Protein AF-A0A1X7T4M6-F1 (afdb_monomer)

Mean predicted aligned error: 14.87 Å

Organism: Amphimedon queenslandica (NCBI:txid400682)

Secondary structure (DSSP, 8-state):
----HHHHT--S-EEEEEEEETTEEEEEEE--SSS--S-EEEEEEE-TTS-EEEEEEEHHHHHHHHHHHHHHHHHHHHHHHHHHHHHHHHHHHHHHHHHHHHHHHHHHHHHHHHHHHHHHHHHHHHHHHHHHHHHHHHHHHHHHHHHHHHHHHHHHHHHHHHHHHHHHHHHHHHHHHHHHHH-

pLDDT: mean 88.72, std 9.48, range [47.34, 98.38]

Structure (mmCIF, N/CA/C/O backbone):
data_AF-A0A1X7T4M6-F1
#
_entry.id   AF-A0A1X7T4M6-F1
#
loop_
_atom_site.group_PDB
_atom_site.id
_atom_site.type_symbol
_atom_site.label_atom_id
_atom_site.label_alt_id
_atom_site.label_comp_id
_atom_site.label_asym_id
_atom_site.label_entity_id
_atom_site.label_seq_id
_atom_site.pdbx_PDB_ins_code
_atom_site.Cartn_x
_atom_site.Cartn_y
_atom_site.Cartn_z
_atom_site.occupancy
_atom_site.B_iso_or_equiv
_atom_site.auth_seq_id
_atom_site.auth_comp_id
_atom_site.auth_asym_id
_atom_site.auth_atom_id
_atom_site.pdbx_PDB_model_num
ATOM 1 N N . ILE A 1 1 ? 32.724 -12.475 -60.025 1.00 59.66 1 ILE A N 1
ATOM 2 C CA . ILE A 1 1 ? 32.619 -11.275 -59.164 1.00 59.66 1 ILE A CA 1
ATOM 3 C C . ILE A 1 1 ? 33.091 -10.091 -59.990 1.00 59.66 1 ILE A C 1
ATOM 5 O O . ILE A 1 1 ? 34.263 -10.049 -60.345 1.00 59.66 1 ILE A O 1
ATOM 9 N N . ASN A 1 2 ? 32.181 -9.187 -60.346 1.00 67.81 2 ASN A N 1
ATOM 10 C CA . ASN A 1 2 ? 32.518 -7.944 -61.035 1.00 67.81 2 ASN A CA 1
ATOM 11 C C . ASN A 1 2 ? 32.696 -6.867 -59.965 1.00 67.81 2 ASN A C 1
ATOM 13 O O . ASN A 1 2 ? 31.717 -6.300 -59.490 1.00 67.81 2 ASN A O 1
ATOM 17 N N . LEU A 1 3 ? 33.935 -6.652 -59.519 1.00 69.56 3 LEU A N 1
ATOM 18 C CA . LEU A 1 3 ? 34.227 -5.542 -58.615 1.00 69.56 3 LEU A CA 1
ATOM 19 C C . LEU A 1 3 ? 34.060 -4.221 -59.378 1.00 69.56 3 LEU A C 1
ATOM 21 O O . LEU A 1 3 ? 34.368 -4.176 -60.574 1.00 69.56 3 LEU A O 1
ATOM 25 N N . PRO A 1 4 ? 33.587 -3.147 -58.723 1.00 73.50 4 PRO A N 1
ATOM 26 C CA . PRO A 1 4 ? 33.450 -1.877 -59.407 1.00 73.50 4 PRO A CA 1
ATOM 27 C C . PRO A 1 4 ? 34.817 -1.354 -59.874 1.00 73.50 4 PRO A C 1
ATOM 29 O O . PRO A 1 4 ? 35.859 -1.629 -59.278 1.00 73.50 4 PRO A O 1
ATOM 32 N N . VAL A 1 5 ? 34.817 -0.587 -60.967 1.00 76.25 5 VAL A N 1
ATOM 33 C CA . VAL A 1 5 ? 36.046 -0.146 -61.657 1.00 76.25 5 VAL A CA 1
ATOM 34 C C . VAL A 1 5 ? 36.978 0.663 -60.746 1.00 76.25 5 VAL A C 1
ATOM 36 O O . VAL A 1 5 ? 38.194 0.638 -60.923 1.00 76.25 5 VAL A O 1
ATOM 39 N N . ASN A 1 6 ? 36.426 1.351 -59.744 1.00 70.94 6 ASN A N 1
ATOM 40 C CA . ASN A 1 6 ? 37.197 2.101 -58.751 1.00 70.94 6 ASN A CA 1
ATOM 41 C C . ASN A 1 6 ? 38.103 1.213 -57.872 1.00 70.94 6 ASN A C 1
ATOM 43 O O . ASN A 1 6 ? 39.123 1.715 -57.402 1.00 70.94 6 ASN A O 1
ATOM 47 N N . VAL A 1 7 ? 37.751 -0.069 -57.712 1.00 71.00 7 VAL A N 1
ATOM 48 C CA . VAL A 1 7 ? 38.536 -1.106 -57.028 1.00 71.00 7 VAL A CA 1
ATOM 49 C C . VAL A 1 7 ? 39.611 -1.640 -57.958 1.00 71.00 7 VAL A C 1
ATOM 51 O O . VAL A 1 7 ? 40.786 -1.701 -57.618 1.00 71.00 7 VAL A O 1
ATOM 54 N N . THR A 1 8 ? 39.213 -2.028 -59.172 1.00 77.38 8 THR A N 1
ATOM 55 C CA . THR A 1 8 ? 40.090 -2.766 -60.090 1.00 77.38 8 THR A CA 1
ATOM 56 C C . THR A 1 8 ? 41.110 -1.879 -60.796 1.00 77.38 8 THR A C 1
ATOM 58 O O . THR A 1 8 ? 42.124 -2.378 -61.271 1.00 77.38 8 THR A O 1
ATOM 61 N N . TYR A 1 9 ? 40.838 -0.576 -60.909 1.00 79.75 9 TYR A N 1
ATOM 62 C CA . TYR A 1 9 ? 41.681 0.384 -61.628 1.00 79.75 9 TYR A CA 1
ATOM 63 C C . TYR A 1 9 ? 42.540 1.251 -60.696 1.00 79.75 9 TYR A C 1
ATOM 65 O O . TYR A 1 9 ? 43.071 2.277 -61.120 1.00 79.75 9 TYR A O 1
ATOM 73 N N . ARG A 1 10 ? 42.674 0.869 -59.421 1.00 81.38 10 ARG A N 1
ATOM 74 C CA . ARG A 1 10 ? 43.466 1.580 -58.413 1.00 81.38 10 ARG A CA 1
ATOM 75 C C . ARG A 1 10 ? 44.744 0.785 -58.109 1.00 81.38 10 ARG A C 1
ATOM 77 O O . ARG A 1 10 ? 44.721 -0.434 -58.023 1.00 81.38 10 ARG A O 1
ATOM 84 N N . TYR A 1 11 ? 45.874 1.472 -57.934 1.00 81.56 11 TYR A N 1
ATOM 85 C CA . TYR A 1 11 ? 47.163 0.860 -57.565 1.00 81.56 11 TYR A CA 1
ATOM 86 C C . TYR A 1 11 ? 47.604 1.326 -56.177 1.00 81.56 11 TYR A C 1
ATOM 88 O O . TYR A 1 11 ? 47.228 2.420 -55.765 1.00 81.56 11 TYR A O 1
ATOM 96 N N . TRP A 1 12 ? 48.413 0.527 -55.473 1.00 85.06 12 TRP A N 1
ATOM 97 C CA . TRP A 1 12 ? 48.975 0.863 -54.150 1.00 85.06 12 TRP A CA 1
ATOM 98 C C . TRP A 1 12 ? 47.918 1.311 -53.123 1.00 85.06 12 TRP A C 1
ATOM 100 O O . TRP A 1 12 ? 48.082 2.328 -52.450 1.00 85.06 12 TRP A O 1
ATOM 110 N N . HIS A 1 13 ? 46.813 0.570 -53.042 1.00 85.81 13 HIS A N 1
ATOM 111 C CA . HIS A 1 13 ? 45.733 0.803 -52.086 1.00 85.81 13 HIS A CA 1
ATOM 112 C C . HIS A 1 13 ? 45.609 -0.372 -51.113 1.00 85.81 13 HIS A C 1
ATOM 114 O O . HIS A 1 13 ? 46.105 -1.469 -51.375 1.00 85.81 13 HIS A O 1
ATOM 120 N N . SER A 1 14 ? 44.927 -0.126 -49.998 1.00 86.25 14 SER A N 1
ATOM 121 C CA . SER A 1 14 ? 44.591 -1.145 -49.003 1.00 86.25 14 SER A CA 1
ATOM 122 C C . SER A 1 14 ? 43.087 -1.375 -48.979 1.00 86.25 14 SER A C 1
ATOM 124 O O . SER A 1 14 ? 42.309 -0.464 -49.267 1.00 86.25 14 SER A O 1
ATOM 126 N N . VAL A 1 15 ? 42.681 -2.588 -48.615 1.00 87.81 15 VAL A N 1
ATOM 127 C CA . VAL A 1 15 ? 41.276 -2.989 -48.557 1.00 87.81 15 VAL A CA 1
ATOM 128 C C . VAL A 1 15 ? 41.002 -3.713 -47.241 1.00 87.81 15 VAL A C 1
ATOM 130 O O . VAL A 1 15 ? 41.748 -4.617 -46.872 1.00 87.81 15 VAL A O 1
ATOM 133 N N . SER A 1 16 ? 39.921 -3.337 -46.560 1.00 87.94 16 SER A N 1
ATOM 134 C CA . SER A 1 16 ? 39.381 -4.051 -45.397 1.00 87.94 16 SER A CA 1
ATOM 135 C C . SER A 1 16 ? 37.988 -4.573 -45.712 1.00 87.94 16 SER A C 1
ATOM 137 O O . SER A 1 16 ? 37.197 -3.867 -46.329 1.00 87.94 16 SER A O 1
ATOM 139 N N . VAL A 1 17 ? 37.664 -5.785 -45.264 1.00 86.56 17 VAL A N 1
ATOM 140 C CA . VAL A 1 17 ? 36.350 -6.405 -45.489 1.00 86.56 17 VAL A CA 1
ATOM 141 C C . VAL A 1 17 ? 35.655 -6.629 -44.152 1.00 86.56 17 VAL A C 1
ATOM 143 O O . VAL A 1 17 ? 36.280 -7.100 -43.203 1.00 86.56 17 VAL A O 1
ATOM 146 N N . TRP A 1 18 ? 34.373 -6.287 -44.076 1.00 86.94 18 TRP A N 1
ATOM 147 C CA . TRP A 1 18 ? 33.518 -6.459 -42.905 1.00 86.94 18 TRP A CA 1
ATOM 148 C C . TRP A 1 18 ? 32.219 -7.160 -43.292 1.00 86.94 18 TRP A C 1
ATOM 150 O O . TRP A 1 18 ? 31.549 -6.744 -44.233 1.00 86.94 18 TRP A O 1
ATOM 160 N N . ASN A 1 19 ? 31.825 -8.182 -42.537 1.00 85.62 19 ASN A N 1
ATOM 161 C CA . ASN A 1 19 ? 30.527 -8.830 -42.714 1.00 85.62 19 ASN A CA 1
ATOM 162 C C . ASN A 1 19 ? 29.498 -8.088 -41.850 1.00 85.62 19 ASN A C 1
ATOM 164 O O . ASN A 1 19 ? 29.639 -8.044 -40.629 1.00 85.62 19 ASN A O 1
ATOM 168 N N . VAL A 1 20 ? 28.483 -7.491 -42.474 1.00 81.38 20 VAL A N 1
ATOM 169 C CA . VAL A 1 20 ? 27.433 -6.724 -41.778 1.00 81.38 20 VAL A CA 1
ATOM 170 C C . VAL A 1 20 ? 26.256 -7.629 -41.439 1.00 81.38 20 VAL A C 1
ATOM 172 O O . VAL A 1 20 ? 25.727 -7.597 -40.332 1.00 81.38 20 VAL A O 1
ATOM 175 N N . THR A 1 21 ? 25.863 -8.464 -42.395 1.00 84.12 21 THR A N 1
ATOM 176 C CA . THR A 1 21 ? 24.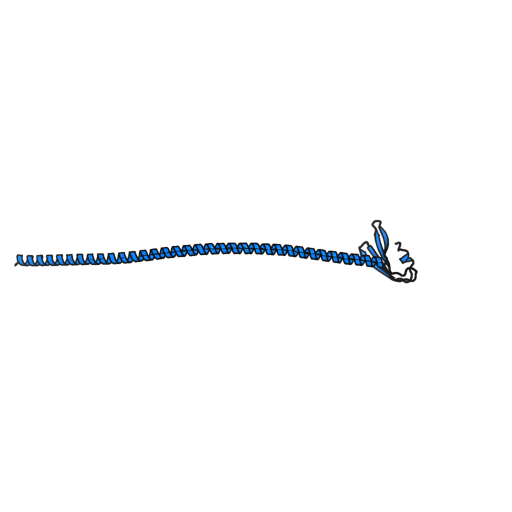871 -9.531 -42.236 1.00 84.12 21 THR A CA 1
ATOM 177 C C . THR A 1 21 ? 25.349 -10.755 -43.024 1.00 84.12 21 THR A C 1
ATOM 179 O O . THR A 1 21 ? 26.283 -10.634 -43.819 1.00 84.12 21 THR A O 1
ATOM 182 N N . PRO A 1 22 ? 24.715 -11.934 -42.883 1.00 84.88 22 PRO A N 1
ATOM 183 C CA . PRO A 1 22 ? 25.078 -13.108 -43.682 1.00 84.88 22 PRO A CA 1
ATOM 184 C C . PRO A 1 22 ? 25.035 -12.891 -45.206 1.00 84.88 22 PRO A C 1
ATOM 186 O O . PRO A 1 22 ? 25.670 -13.636 -45.945 1.00 84.88 22 PRO A O 1
ATOM 189 N N . THR A 1 23 ? 24.298 -11.883 -45.682 1.00 84.56 23 THR A N 1
ATOM 190 C CA . THR A 1 23 ? 24.118 -11.580 -47.110 1.00 84.56 23 THR A CA 1
ATOM 191 C C . THR A 1 23 ? 24.684 -10.220 -47.520 1.00 84.56 23 THR A C 1
ATOM 193 O O . THR A 1 23 ? 24.594 -9.870 -48.695 1.00 84.56 23 THR A O 1
ATOM 196 N N . THR A 1 24 ? 25.252 -9.444 -46.592 1.00 86.06 24 THR A N 1
ATOM 197 C CA . THR A 1 24 ? 25.767 -8.094 -46.858 1.00 86.06 24 THR A CA 1
ATOM 198 C C . THR A 1 24 ? 27.161 -7.930 -46.270 1.00 86.06 24 THR A C 1
ATOM 200 O O . THR A 1 24 ? 27.349 -8.023 -45.057 1.00 86.06 24 THR A O 1
ATOM 203 N N . ASN A 1 25 ? 28.125 -7.614 -47.130 1.00 86.62 25 ASN A N 1
ATOM 204 C CA . ASN A 1 25 ? 29.513 -7.359 -46.767 1.00 86.62 25 ASN A CA 1
ATOM 205 C C . ASN A 1 25 ? 29.906 -5.952 -47.205 1.00 86.62 25 ASN A C 1
ATOM 207 O O . ASN A 1 25 ? 29.498 -5.489 -48.266 1.00 86.62 25 ASN A O 1
ATOM 211 N N . TRP A 1 26 ? 30.723 -5.275 -46.415 1.00 87.25 26 TRP A N 1
ATOM 212 C CA . TRP A 1 26 ? 31.308 -3.992 -46.765 1.00 87.25 26 TRP A CA 1
ATOM 213 C C . TRP A 1 26 ? 32.787 -4.154 -47.054 1.00 87.25 26 TRP A C 1
ATOM 215 O O . TRP A 1 26 ? 33.514 -4.825 -46.325 1.00 87.25 26 TRP A O 1
ATOM 225 N N . ILE A 1 27 ? 33.231 -3.499 -48.113 1.00 87.06 27 ILE A N 1
ATOM 226 C CA . ILE A 1 27 ? 34.631 -3.351 -48.467 1.00 87.06 27 ILE A CA 1
ATOM 227 C C . ILE A 1 27 ? 34.999 -1.888 -48.266 1.00 87.06 27 ILE A C 1
ATOM 229 O O . ILE A 1 27 ? 34.392 -1.010 -48.864 1.00 87.06 27 ILE A O 1
ATOM 233 N N . ILE A 1 28 ? 35.986 -1.612 -47.426 1.00 86.81 28 ILE A N 1
ATOM 234 C CA . ILE A 1 28 ? 36.497 -0.263 -47.199 1.00 86.81 28 ILE A CA 1
ATOM 235 C C . ILE A 1 28 ? 37.832 -0.143 -47.919 1.00 86.81 28 ILE A C 1
ATOM 237 O O . ILE A 1 28 ? 38.766 -0.894 -47.629 1.00 86.81 28 ILE A O 1
ATOM 241 N N . GLU A 1 29 ? 37.918 0.798 -48.851 1.00 86.62 29 GLU A N 1
ATOM 242 C CA . GLU A 1 29 ? 39.116 1.038 -49.651 1.00 86.62 29 GLU A CA 1
ATOM 243 C C . GLU A 1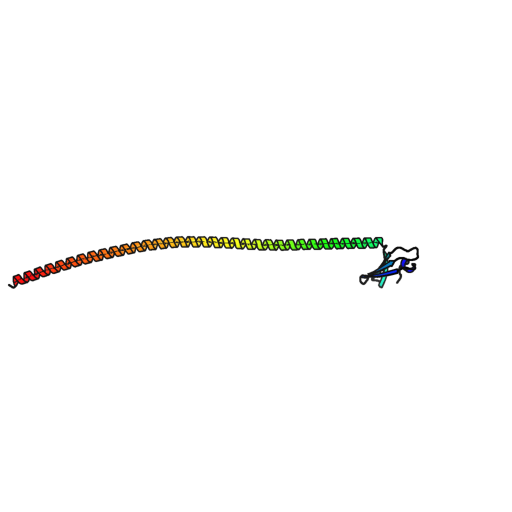 29 ? 39.861 2.282 -49.183 1.00 86.62 29 GLU A C 1
ATOM 245 O O . GLU A 1 29 ? 39.268 3.353 -49.066 1.00 86.62 29 GLU A O 1
ATOM 250 N N . PHE A 1 30 ? 41.172 2.158 -48.972 1.00 84.12 30 PHE A N 1
ATOM 251 C CA . PHE A 1 30 ? 42.022 3.223 -48.443 1.00 84.12 30 PHE A CA 1
ATOM 252 C C . PHE A 1 30 ? 43.164 3.579 -49.398 1.00 84.12 30 PHE A C 1
ATOM 254 O O . PHE A 1 30 ? 43.913 2.703 -49.839 1.00 84.12 30 PHE A O 1
ATOM 261 N N . GLY A 1 31 ? 43.363 4.883 -49.624 1.00 80.69 31 GLY A N 1
ATOM 262 C CA . GLY A 1 31 ? 44.514 5.423 -50.358 1.00 80.69 31 GLY A CA 1
ATOM 263 C C . GLY A 1 31 ? 44.574 4.979 -51.823 1.00 80.69 31 GLY A C 1
ATOM 264 O O . GLY A 1 31 ? 43.590 4.487 -52.358 1.00 80.69 31 GLY A O 1
ATOM 265 N N . GLY A 1 32 ? 45.714 5.167 -52.492 1.00 79.06 32 GLY A N 1
ATOM 266 C CA . GLY A 1 32 ? 45.933 4.709 -53.870 1.00 79.06 32 GLY A CA 1
ATOM 267 C C . GLY A 1 32 ? 46.669 5.706 -54.771 1.00 79.06 32 GLY A C 1
ATOM 268 O O . GLY A 1 32 ? 46.664 6.915 -54.547 1.00 79.06 32 GLY A O 1
ATOM 269 N N . GLY A 1 33 ? 47.301 5.185 -55.823 1.00 72.88 33 GLY A N 1
ATOM 270 C CA . GLY A 1 33 ? 48.134 5.902 -56.791 1.00 72.88 33 GLY A CA 1
ATOM 271 C C . GLY A 1 33 ? 47.438 6.253 -58.107 1.00 72.88 33 GLY A C 1
ATOM 272 O O . GLY A 1 33 ? 48.065 6.169 -59.157 1.00 72.88 33 GLY A O 1
ATOM 273 N N . THR A 1 34 ? 46.148 6.602 -58.084 1.00 74.62 34 THR A N 1
ATOM 274 C CA . THR A 1 34 ? 45.383 6.983 -59.295 1.00 74.62 34 THR A CA 1
ATOM 275 C C . THR A 1 34 ? 44.546 8.245 -59.056 1.00 74.62 34 THR A C 1
ATOM 277 O O . THR A 1 34 ? 44.766 8.939 -58.062 1.00 74.62 34 THR A O 1
ATOM 280 N N . SER A 1 35 ? 43.624 8.586 -59.968 1.00 70.06 35 SER A N 1
ATOM 281 C CA . SER A 1 35 ? 42.630 9.654 -59.769 1.00 70.06 35 SER A CA 1
ATOM 282 C C . SER A 1 35 ? 41.604 9.314 -58.683 1.00 70.06 35 SER A C 1
ATOM 284 O O . SER A 1 35 ? 41.002 10.216 -58.112 1.00 70.06 35 SER A O 1
ATOM 286 N N . TYR A 1 36 ? 41.437 8.030 -58.357 1.00 65.38 36 TYR A N 1
ATOM 287 C CA . TYR A 1 36 ? 40.617 7.567 -57.246 1.00 65.38 36 TYR A CA 1
ATOM 288 C C . TYR A 1 36 ? 41.509 7.460 -56.003 1.00 65.38 36 TYR A C 1
ATOM 290 O O . TYR A 1 36 ? 42.238 6.481 -55.842 1.00 65.38 36 TYR A O 1
ATOM 298 N N . ARG A 1 37 ? 41.523 8.504 -55.166 1.00 70.00 37 ARG A N 1
ATOM 299 C CA . ARG A 1 37 ? 42.328 8.553 -53.924 1.00 70.00 37 ARG A CA 1
ATOM 300 C C . ARG A 1 37 ? 41.484 8.544 -52.663 1.00 70.00 37 ARG A C 1
ATOM 302 O O . ARG A 1 37 ? 41.959 8.104 -51.618 1.00 70.00 37 ARG A O 1
ATOM 309 N N . ASP A 1 38 ? 40.242 8.997 -52.778 1.00 80.19 38 ASP A N 1
ATOM 310 C CA . ASP A 1 38 ? 39.342 9.089 -51.643 1.00 80.19 38 ASP A CA 1
ATOM 311 C C . ASP A 1 38 ? 39.001 7.701 -51.113 1.00 80.19 38 ASP A C 1
ATOM 313 O O . ASP A 1 38 ? 38.961 6.706 -51.855 1.00 80.19 38 ASP A O 1
ATOM 317 N N . THR A 1 39 ? 38.800 7.660 -49.799 1.00 83.12 39 THR A N 1
ATOM 318 C CA . THR A 1 39 ? 38.304 6.474 -49.110 1.00 83.12 39 THR A CA 1
ATOM 319 C C . THR A 1 39 ? 36.849 6.270 -49.502 1.00 83.12 39 THR A C 1
ATOM 321 O O . THR A 1 39 ? 36.062 7.216 -49.483 1.00 83.12 39 THR A O 1
ATOM 324 N N . ALA A 1 40 ? 36.491 5.041 -49.852 1.00 82.62 40 ALA A N 1
ATOM 325 C CA . ALA A 1 40 ? 35.128 4.678 -50.209 1.00 82.62 40 ALA A CA 1
ATOM 326 C C . ALA A 1 40 ? 34.731 3.388 -49.496 1.00 82.62 40 ALA A C 1
ATOM 328 O O . ALA A 1 40 ? 35.572 2.526 -49.232 1.00 82.62 40 ALA A O 1
ATOM 329 N N . VAL A 1 41 ? 33.443 3.266 -49.193 1.00 86.94 41 VAL A N 1
ATOM 330 C CA . VAL A 1 41 ? 32.844 2.031 -48.694 1.00 86.94 41 VAL A CA 1
ATOM 331 C C . VAL A 1 41 ? 32.067 1.410 -49.843 1.00 86.94 41 VAL A C 1
ATOM 333 O O . VAL A 1 41 ? 31.300 2.083 -50.514 1.00 86.94 41 VAL A O 1
ATOM 336 N N . ILE A 1 42 ? 32.265 0.131 -50.109 1.00 86.12 42 ILE A N 1
ATOM 337 C CA . ILE A 1 42 ? 31.579 -0.604 -51.163 1.00 86.12 42 ILE A CA 1
ATOM 338 C C . ILE A 1 42 ? 30.722 -1.652 -50.485 1.00 86.12 42 ILE A C 1
ATOM 340 O O . ILE A 1 42 ? 31.230 -2.559 -49.830 1.00 86.12 42 ILE A O 1
ATOM 344 N N . GLU A 1 43 ? 29.413 -1.526 -50.637 1.00 87.69 43 GLU A N 1
ATOM 345 C CA . GLU A 1 43 ? 28.478 -2.536 -50.180 1.00 87.69 43 GLU A CA 1
ATOM 346 C C . GLU A 1 43 ? 28.362 -3.640 -51.230 1.00 87.69 43 GLU A C 1
ATOM 348 O O . GLU A 1 43 ? 28.001 -3.383 -52.377 1.00 87.69 43 GLU A O 1
ATOM 353 N N . LEU A 1 44 ? 28.647 -4.872 -50.820 1.00 86.88 44 LEU A N 1
ATOM 354 C CA . LEU A 1 44 ? 28.330 -6.087 -51.552 1.00 86.88 44 LEU A CA 1
ATOM 355 C C . LEU A 1 44 ? 27.128 -6.757 -50.916 1.00 86.88 44 LEU A C 1
ATOM 357 O O . LEU A 1 44 ? 27.170 -7.154 -49.752 1.00 86.88 44 LEU A O 1
ATOM 361 N N . ARG A 1 45 ? 26.077 -6.938 -51.705 1.00 87.25 45 ARG A N 1
ATOM 362 C CA . ARG A 1 45 ? 24.870 -7.641 -51.294 1.00 87.25 45 ARG A CA 1
ATOM 363 C C . ARG A 1 45 ? 24.683 -8.871 -52.162 1.00 87.25 45 ARG A C 1
ATOM 365 O O . ARG A 1 45 ? 24.616 -8.758 -53.383 1.00 87.25 45 ARG A O 1
ATOM 372 N N . TYR A 1 46 ? 24.584 -10.027 -51.525 1.00 85.00 46 TYR A N 1
ATOM 373 C CA . TYR A 1 46 ? 24.176 -11.251 -52.192 1.00 85.00 46 TYR A CA 1
ATOM 374 C C . TYR A 1 46 ? 22.676 -11.165 -52.492 1.00 85.00 46 TYR A C 1
ATOM 376 O O . TYR A 1 46 ? 21.871 -10.950 -51.581 1.00 85.00 46 TYR A O 1
ATOM 384 N N . THR A 1 47 ? 22.308 -11.247 -53.766 1.00 80.69 47 THR A N 1
ATOM 385 C CA . THR A 1 47 ? 20.922 -11.124 -54.225 1.00 80.69 47 THR A CA 1
ATOM 386 C C . THR A 1 47 ? 20.256 -12.497 -54.314 1.00 80.69 47 THR A C 1
ATOM 388 O O . THR A 1 47 ? 20.916 -13.535 -54.362 1.00 80.69 47 THR A O 1
ATOM 391 N N . SER A 1 48 ? 18.920 -12.514 -54.334 1.00 80.88 48 SER A N 1
ATOM 392 C CA . SER A 1 48 ? 18.120 -13.740 -54.481 1.00 80.88 48 SER A CA 1
ATOM 393 C C . SER A 1 48 ? 18.338 -14.464 -55.811 1.00 80.88 48 SER A C 1
ATOM 395 O O . SER A 1 48 ? 18.010 -15.641 -55.917 1.00 80.88 48 SER A O 1
ATOM 397 N N . ASP A 1 49 ? 18.914 -13.780 -56.799 1.00 83.19 49 ASP A N 1
ATOM 398 C CA . ASP A 1 49 ? 19.188 -14.310 -58.137 1.00 83.19 49 ASP A CA 1
ATOM 399 C C . ASP A 1 49 ? 20.554 -15.022 -58.212 1.00 83.19 49 ASP A C 1
ATOM 401 O O . ASP A 1 49 ? 21.097 -15.234 -59.294 1.00 83.19 49 ASP A O 1
ATOM 405 N N . ASN A 1 50 ? 21.121 -15.389 -57.054 1.00 81.12 50 ASN A N 1
ATOM 406 C CA . ASN A 1 50 ? 22.458 -15.966 -56.895 1.00 81.12 50 ASN A CA 1
ATOM 407 C C . ASN A 1 50 ? 23.595 -15.088 -57.455 1.00 81.12 50 ASN A C 1
ATOM 409 O O . ASN A 1 50 ? 24.639 -15.603 -57.864 1.00 81.12 50 ASN A O 1
ATOM 413 N N . ASP A 1 51 ? 23.414 -13.767 -57.445 1.00 82.25 51 ASP A N 1
ATOM 414 C CA . ASP A 1 51 ? 24.401 -12.805 -57.938 1.00 82.25 51 ASP A CA 1
ATOM 415 C C . ASP A 1 51 ? 24.826 -11.808 -56.847 1.00 82.25 51 ASP A C 1
ATOM 417 O O . ASP A 1 51 ? 24.265 -11.749 -55.751 1.00 82.25 51 ASP A O 1
ATOM 421 N N . TRP A 1 52 ? 25.866 -11.029 -57.129 1.00 80.88 52 TRP A N 1
ATOM 422 C CA . TRP A 1 52 ? 26.391 -10.006 -56.234 1.00 80.88 52 TRP A CA 1
ATOM 423 C C . TRP A 1 52 ? 26.056 -8.616 -56.764 1.00 80.88 52 TRP A C 1
ATOM 425 O O . TRP A 1 52 ? 26.529 -8.211 -57.823 1.00 80.88 52 TRP A O 1
ATOM 435 N N . SER A 1 53 ? 25.306 -7.844 -55.982 1.00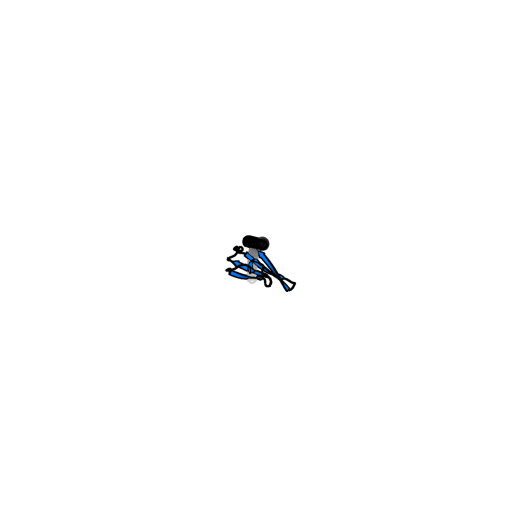 83.06 53 SER A N 1
ATOM 436 C CA . SER A 1 53 ? 25.119 -6.415 -56.218 1.00 83.06 53 SER A CA 1
ATOM 437 C C . SER A 1 53 ? 26.213 -5.629 -55.507 1.00 83.06 53 SER A C 1
ATOM 439 O O . SER A 1 53 ? 26.429 -5.817 -54.310 1.00 83.06 53 SER A O 1
ATOM 441 N N . THR A 1 54 ? 26.867 -4.714 -56.220 1.00 84.25 54 THR A N 1
ATOM 442 C CA . THR A 1 54 ? 27.883 -3.815 -55.659 1.00 84.25 54 THR A CA 1
ATOM 443 C C . THR A 1 54 ? 27.402 -2.370 -55.703 1.00 84.25 54 THR A C 1
ATOM 445 O O . THR A 1 54 ? 27.034 -1.885 -56.772 1.00 84.25 54 THR A O 1
ATOM 448 N N . SER A 1 55 ? 27.459 -1.663 -54.578 1.00 84.50 55 SER A N 1
ATOM 449 C CA . SER A 1 55 ? 27.152 -0.233 -54.494 1.00 84.50 55 SER A CA 1
ATOM 450 C C . SER A 1 55 ? 28.320 0.519 -53.873 1.00 84.50 55 SER A C 1
ATOM 452 O O . SER A 1 55 ? 28.781 0.156 -52.795 1.00 84.50 55 SER A O 1
ATOM 454 N N . VAL A 1 56 ? 28.794 1.576 -54.533 1.00 83.62 56 VAL A N 1
ATOM 455 C CA . VAL A 1 56 ? 29.850 2.443 -53.996 1.00 83.62 56 VAL A CA 1
ATOM 456 C C . VAL A 1 56 ? 29.199 3.550 -53.173 1.00 83.62 56 VAL A C 1
ATOM 458 O O . VAL A 1 56 ? 28.410 4.333 -53.692 1.00 83.62 56 VAL A O 1
ATOM 461 N N . ILE A 1 57 ? 29.547 3.609 -51.894 1.00 83.00 57 ILE A N 1
ATOM 462 C CA . ILE A 1 57 ? 29.090 4.583 -50.910 1.00 83.00 57 ILE A CA 1
ATOM 463 C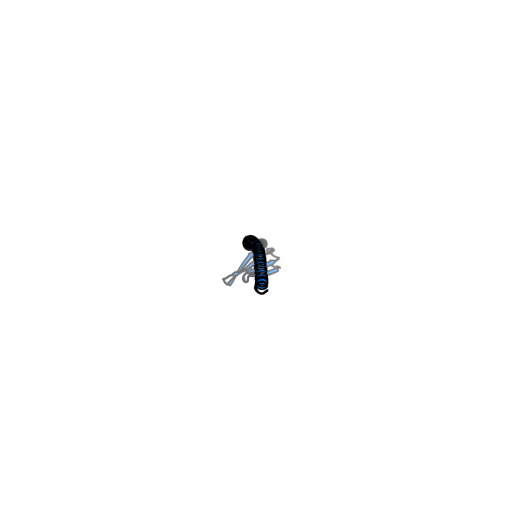 C . ILE A 1 57 ? 30.279 5.500 -50.577 1.00 83.00 57 ILE A C 1
ATOM 465 O O . ILE A 1 57 ? 31.252 5.066 -49.947 1.00 83.00 57 ILE A O 1
ATOM 469 N N . PRO A 1 58 ? 30.237 6.770 -51.006 1.00 81.75 58 PRO A N 1
ATOM 470 C CA . PRO A 1 58 ? 31.189 7.784 -50.572 1.00 81.75 58 PRO A CA 1
ATOM 471 C C . PRO A 1 58 ? 31.271 7.885 -49.041 1.00 81.75 58 PRO A C 1
ATOM 473 O O . PRO A 1 58 ? 30.288 7.662 -48.329 1.00 81.75 58 PRO A O 1
ATOM 476 N N . LEU A 1 59 ? 32.458 8.204 -48.518 1.00 81.62 59 LEU A N 1
ATOM 477 C CA . LEU A 1 59 ? 32.711 8.196 -47.074 1.00 81.62 59 LEU A CA 1
ATOM 478 C C . LEU A 1 59 ? 31.801 9.162 -46.295 1.00 81.62 59 LEU A C 1
ATOM 480 O O . LEU A 1 59 ? 31.374 8.838 -45.190 1.00 81.62 59 LEU A O 1
ATOM 484 N N . ASP A 1 60 ? 31.497 10.327 -46.859 1.00 81.81 60 ASP A N 1
ATOM 485 C CA . ASP A 1 60 ? 30.588 11.325 -46.286 1.00 81.81 60 ASP A CA 1
ATOM 486 C C . ASP A 1 60 ? 29.159 10.777 -46.140 1.00 81.81 60 ASP A C 1
ATOM 488 O O . ASP A 1 60 ? 28.571 10.849 -45.060 1.00 81.81 60 ASP A O 1
ATOM 492 N N . GLN A 1 61 ? 28.640 10.124 -47.180 1.00 82.69 61 GLN A N 1
ATOM 493 C CA . GLN A 1 61 ? 27.321 9.489 -47.149 1.00 82.69 61 GLN A CA 1
ATOM 494 C C . GLN A 1 61 ? 27.260 8.343 -46.137 1.00 82.69 61 GLN A C 1
ATOM 496 O O . GLN A 1 61 ? 26.269 8.190 -45.420 1.00 82.69 61 GLN A O 1
ATOM 501 N N . TYR A 1 62 ? 28.326 7.549 -46.046 1.00 82.25 62 TYR A N 1
ATOM 502 C CA . TYR A 1 62 ? 28.434 6.483 -45.056 1.00 82.25 62 TYR A CA 1
ATOM 503 C C . TYR A 1 62 ? 28.418 7.030 -43.621 1.00 82.25 62 TYR A C 1
ATOM 505 O O . TYR A 1 62 ? 27.681 6.532 -42.764 1.00 82.25 62 TYR A O 1
ATOM 513 N N . GLN A 1 63 ? 29.191 8.087 -43.358 1.00 84.25 63 GLN A N 1
ATOM 514 C CA . GLN A 1 63 ? 29.201 8.754 -42.057 1.00 84.25 63 GLN A CA 1
ATOM 515 C C . GLN A 1 63 ? 27.815 9.289 -41.686 1.00 84.25 63 GLN A C 1
ATOM 517 O O . GLN A 1 63 ? 27.391 9.137 -40.540 1.00 84.25 63 GLN A O 1
ATOM 522 N N . ASP A 1 64 ? 27.085 9.861 -42.641 1.00 89.25 64 ASP A N 1
ATOM 523 C CA . ASP A 1 64 ? 25.727 10.348 -42.405 1.00 89.25 64 ASP A CA 1
ATOM 524 C C . ASP A 1 64 ? 24.735 9.221 -42.094 1.00 89.25 64 ASP A C 1
ATOM 526 O O . ASP A 1 64 ? 23.907 9.365 -41.190 1.00 89.25 64 ASP A O 1
ATOM 530 N N . GLN A 1 65 ? 24.830 8.078 -42.779 1.00 84.88 65 GLN A N 1
ATOM 531 C CA . GLN A 1 65 ? 23.994 6.910 -42.480 1.00 84.88 65 GLN A CA 1
ATOM 532 C C . GLN A 1 65 ? 24.267 6.351 -41.079 1.00 84.88 65 GLN A C 1
ATOM 534 O O . GLN A 1 65 ? 23.323 6.066 -40.338 1.00 84.88 65 GLN A O 1
ATOM 539 N N . LEU A 1 66 ? 25.539 6.255 -40.678 1.00 85.31 66 LEU A N 1
ATOM 540 C CA . LEU A 1 66 ? 25.904 5.835 -39.324 1.00 85.31 66 LEU A CA 1
ATOM 541 C C . LEU A 1 66 ? 25.366 6.794 -38.260 1.00 85.31 66 LEU A C 1
ATOM 543 O O . LEU A 1 66 ? 24.790 6.340 -37.273 1.00 85.31 66 LEU A O 1
ATOM 547 N N . ARG A 1 67 ? 25.510 8.112 -38.461 1.00 89.31 67 ARG A N 1
ATOM 548 C CA . ARG A 1 67 ? 24.983 9.116 -37.520 1.00 89.31 67 ARG A CA 1
ATOM 549 C C . ARG A 1 67 ? 23.472 8.987 -37.358 1.00 89.31 67 ARG A C 1
ATOM 551 O O . ARG A 1 67 ? 22.992 8.997 -36.230 1.00 89.31 67 ARG A O 1
ATOM 558 N N . ARG A 1 68 ? 22.731 8.823 -38.460 1.00 89.75 68 ARG A N 1
ATOM 559 C CA . ARG A 1 68 ? 21.270 8.632 -38.425 1.00 89.75 68 ARG A CA 1
ATOM 560 C C . ARG A 1 68 ? 20.877 7.377 -37.655 1.00 89.75 68 ARG A C 1
ATOM 562 O O . ARG A 1 68 ? 19.955 7.434 -36.851 1.00 89.75 68 ARG A O 1
ATOM 569 N N . ARG A 1 69 ? 21.587 6.267 -37.870 1.00 87.75 69 ARG A N 1
ATOM 570 C CA . AR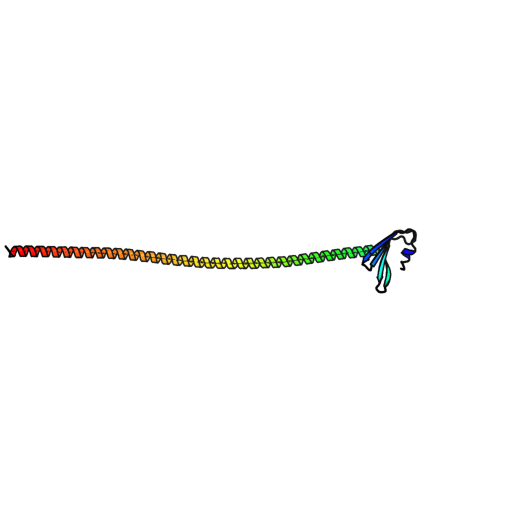G A 1 69 ? 21.329 5.015 -37.153 1.00 87.75 69 ARG A CA 1
ATOM 571 C C . ARG A 1 69 ? 21.590 5.155 -35.658 1.00 87.75 69 ARG A C 1
ATOM 573 O O . ARG A 1 69 ? 20.727 4.803 -34.870 1.00 87.75 69 ARG A O 1
ATOM 580 N N . ILE A 1 70 ? 22.734 5.729 -35.281 1.00 88.75 70 ILE A N 1
ATOM 581 C CA . ILE A 1 70 ? 23.062 5.981 -33.874 1.00 88.75 70 ILE A CA 1
ATOM 582 C C . ILE A 1 70 ? 21.970 6.848 -33.237 1.00 88.75 70 ILE A C 1
ATOM 584 O O . ILE A 1 70 ? 21.429 6.466 -32.209 1.00 88.75 70 ILE A O 1
ATOM 588 N N . LEU A 1 71 ? 21.595 7.973 -33.853 1.00 90.69 71 LEU A N 1
ATOM 589 C CA . LEU A 1 71 ? 20.539 8.841 -33.317 1.00 90.69 71 LEU A CA 1
ATOM 590 C C . LEU A 1 71 ? 19.205 8.098 -33.150 1.00 90.69 71 LEU A C 1
ATOM 592 O O . LEU A 1 71 ? 18.597 8.188 -32.089 1.00 90.69 71 LEU A O 1
ATOM 596 N N . SER A 1 72 ? 18.801 7.308 -34.147 1.00 89.94 72 SER A N 1
ATOM 597 C CA . SER A 1 72 ? 17.573 6.508 -34.089 1.00 89.94 72 SER A CA 1
ATOM 598 C C . SER A 1 72 ? 17.600 5.457 -32.974 1.00 89.94 72 SER A C 1
ATOM 600 O O . SER A 1 72 ? 16.606 5.290 -32.271 1.00 89.94 72 SER A O 1
ATOM 602 N N . ASP A 1 73 ? 18.717 4.749 -32.795 1.00 88.38 73 ASP A N 1
ATOM 603 C CA . ASP A 1 73 ? 18.862 3.732 -31.746 1.00 88.38 73 ASP A CA 1
ATOM 604 C C . ASP A 1 73 ? 18.807 4.384 -30.351 1.00 88.38 73 ASP A C 1
ATOM 606 O O . ASP A 1 73 ? 18.171 3.860 -29.435 1.00 88.38 73 ASP A O 1
ATOM 610 N N . TRP A 1 74 ? 19.413 5.567 -30.199 1.00 86.19 74 TRP A N 1
ATOM 611 C CA . TRP A 1 74 ? 19.354 6.355 -28.965 1.00 86.19 74 TRP A CA 1
ATOM 612 C C . TRP A 1 74 ? 17.940 6.869 -28.654 1.00 86.19 74 TRP A C 1
ATOM 614 O O . TRP A 1 74 ? 17.503 6.784 -27.505 1.00 86.19 74 TRP A O 1
ATOM 624 N N . GLU A 1 75 ? 17.208 7.369 -29.651 1.00 90.00 75 GLU A N 1
ATOM 625 C CA . GLU A 1 75 ? 15.807 7.794 -29.499 1.00 90.00 75 GLU A CA 1
ATOM 626 C C . GLU A 1 75 ? 14.889 6.617 -29.138 1.00 90.00 75 GLU A C 1
ATOM 628 O O . GLU A 1 75 ? 14.042 6.735 -28.246 1.00 90.00 75 GLU A O 1
ATOM 633 N N . SER A 1 76 ? 15.094 5.458 -29.770 1.00 91.50 76 SER A N 1
ATOM 634 C CA . SER A 1 76 ? 14.357 4.230 -29.461 1.00 91.50 76 SER A CA 1
ATOM 635 C C . SER A 1 76 ? 14.606 3.772 -28.024 1.00 91.50 76 SER A C 1
ATOM 637 O O . SER A 1 76 ? 13.654 3.533 -27.283 1.00 91.50 76 SER A O 1
ATOM 639 N N . LEU A 1 77 ? 15.872 3.705 -27.599 1.00 89.19 77 LEU A N 1
ATOM 640 C CA . LEU A 1 77 ? 16.236 3.298 -26.240 1.00 89.19 77 LEU A CA 1
ATOM 641 C C . LEU A 1 77 ? 15.682 4.273 -25.189 1.00 89.19 77 LEU A C 1
ATOM 643 O O . LEU A 1 77 ? 15.217 3.860 -24.126 1.00 89.19 77 LEU A O 1
ATOM 647 N N . GLY A 1 78 ? 15.707 5.575 -25.490 1.00 87.88 78 GLY A N 1
ATOM 648 C CA . GLY A 1 78 ? 15.106 6.602 -24.643 1.00 87.88 78 GLY A CA 1
ATOM 649 C C . GLY A 1 78 ? 13.597 6.407 -24.483 1.00 87.88 78 GLY A C 1
ATOM 650 O O . GLY A 1 78 ? 13.085 6.487 -23.366 1.00 87.88 78 GLY A O 1
ATOM 651 N N . THR A 1 79 ? 12.904 6.093 -25.577 1.00 88.94 79 THR A N 1
ATOM 652 C CA . THR A 1 79 ? 11.453 5.855 -25.594 1.00 88.94 79 THR A CA 1
ATOM 653 C C . THR A 1 79 ? 11.083 4.590 -24.821 1.00 88.94 79 THR A C 1
ATOM 655 O O . THR A 1 79 ? 10.176 4.617 -23.992 1.00 88.94 79 THR A O 1
ATOM 658 N N . GLU A 1 80 ? 11.815 3.495 -25.024 1.00 91.44 80 GLU A N 1
ATOM 659 C CA . GLU A 1 80 ? 11.599 2.232 -24.312 1.00 91.44 80 GLU A CA 1
ATOM 660 C C . GLU A 1 80 ? 11.792 2.397 -22.800 1.00 91.44 80 GLU A C 1
ATOM 662 O O . GLU A 1 80 ? 10.946 1.985 -22.005 1.00 91.44 80 GLU A O 1
ATOM 667 N N . LYS A 1 81 ? 12.852 3.103 -22.388 1.00 92.25 81 LYS A N 1
ATOM 668 C CA . LYS A 1 81 ? 13.093 3.394 -20.972 1.00 92.25 81 LYS A CA 1
ATOM 669 C C . LYS A 1 81 ? 11.989 4.260 -20.362 1.00 92.25 81 LYS A C 1
ATOM 671 O O . LYS A 1 81 ? 11.602 4.030 -19.218 1.00 92.25 81 LYS A O 1
ATOM 676 N N . GLN A 1 82 ? 11.473 5.244 -21.100 1.00 91.31 82 GLN A N 1
ATOM 677 C CA . GLN A 1 82 ? 10.340 6.054 -20.641 1.00 91.31 82 GLN A CA 1
ATOM 678 C C . GLN A 1 82 ? 9.067 5.217 -20.482 1.00 91.31 82 GLN A C 1
ATOM 680 O O . GLN A 1 82 ? 8.380 5.355 -19.472 1.00 91.31 82 GLN A O 1
ATOM 685 N N . LEU A 1 83 ? 8.774 4.322 -21.430 1.00 94.00 83 LEU A N 1
ATOM 686 C CA . LEU A 1 83 ? 7.629 3.414 -21.340 1.00 94.00 83 LEU A CA 1
ATOM 687 C C . LEU A 1 83 ? 7.727 2.498 -20.118 1.00 94.00 83 LEU A C 1
ATOM 689 O O . LEU A 1 83 ? 6.735 2.346 -19.406 1.00 94.00 83 LEU A O 1
ATOM 693 N N . GLN A 1 84 ? 8.913 1.952 -19.834 1.00 95.44 84 GLN A N 1
ATOM 694 C CA . GLN A 1 84 ? 9.130 1.124 -18.646 1.00 95.44 84 GLN A CA 1
ATOM 695 C C . GLN A 1 84 ? 8.858 1.906 -17.355 1.00 95.44 84 GLN A C 1
ATOM 697 O O . GLN A 1 84 ? 8.111 1.440 -16.503 1.00 95.44 84 GLN A O 1
ATOM 702 N N . ILE A 1 85 ? 9.383 3.132 -17.239 1.00 95.94 85 ILE A N 1
ATOM 703 C CA . ILE A 1 85 ? 9.150 3.991 -16.065 1.00 95.94 85 ILE A CA 1
ATOM 704 C C . ILE A 1 85 ? 7.653 4.250 -15.856 1.00 95.94 85 ILE A C 1
ATOM 706 O O . ILE A 1 85 ? 7.169 4.209 -14.726 1.00 95.94 85 ILE A O 1
ATOM 710 N N . VAL A 1 86 ? 6.908 4.512 -16.933 1.00 95.62 86 VAL A N 1
ATOM 711 C CA . VAL A 1 86 ? 5.457 4.742 -16.857 1.00 95.62 86 VAL A CA 1
ATOM 712 C C . VAL A 1 86 ? 4.721 3.481 -16.401 1.00 95.62 86 VAL A C 1
ATOM 714 O O . VAL A 1 86 ? 3.807 3.571 -15.581 1.00 95.62 86 VAL A O 1
ATOM 717 N N . GLN A 1 87 ? 5.117 2.306 -16.895 1.00 96.19 87 GLN A N 1
ATOM 718 C CA . GLN A 1 87 ? 4.531 1.033 -16.472 1.00 96.19 87 GLN A CA 1
ATOM 719 C C . GLN A 1 87 ? 4.805 0.740 -14.994 1.00 96.19 87 GLN A C 1
ATOM 721 O O . GLN A 1 87 ? 3.868 0.411 -14.264 1.00 96.19 87 GLN A O 1
ATOM 726 N N . ASP A 1 88 ? 6.047 0.928 -14.547 1.00 96.62 88 ASP A N 1
ATOM 727 C CA . ASP A 1 88 ? 6.449 0.732 -13.153 1.00 96.62 88 ASP A CA 1
ATOM 728 C C . ASP A 1 88 ? 5.679 1.683 -12.228 1.00 96.62 88 ASP A C 1
ATOM 730 O O . ASP A 1 88 ? 5.156 1.272 -11.192 1.00 96.62 88 ASP A O 1
ATOM 734 N N . HIS A 1 89 ? 5.533 2.952 -12.627 1.00 96.50 89 HIS A N 1
ATOM 735 C CA . HIS A 1 89 ? 4.766 3.933 -11.864 1.00 96.50 89 HIS A CA 1
ATOM 736 C C . HIS A 1 89 ? 3.290 3.538 -11.733 1.00 96.50 89 HIS A C 1
ATOM 738 O O . HIS A 1 89 ? 2.734 3.590 -10.639 1.00 96.50 89 HIS A O 1
ATOM 744 N N . LEU A 1 90 ? 2.666 3.076 -12.821 1.00 97.25 90 LEU A N 1
ATOM 745 C CA . LEU A 1 90 ? 1.275 2.618 -12.804 1.00 97.25 90 LEU A CA 1
ATOM 746 C C . LEU A 1 90 ? 1.085 1.355 -11.947 1.00 97.25 90 LEU A C 1
ATOM 748 O O . LEU A 1 90 ? 0.022 1.145 -11.360 1.00 97.25 90 LEU A O 1
ATOM 752 N N . GLN A 1 91 ? 2.085 0.476 -11.894 1.00 96.88 91 GLN A N 1
ATOM 753 C CA . GLN A 1 91 ? 2.053 -0.689 -11.015 1.00 96.88 91 GLN A CA 1
ATOM 754 C C . GLN A 1 91 ? 2.157 -0.279 -9.544 1.00 96.88 91 GLN A C 1
ATOM 756 O O . GLN A 1 91 ? 1.327 -0.709 -8.746 1.00 96.88 91 GLN A O 1
ATOM 761 N N . LEU A 1 92 ? 3.112 0.592 -9.210 1.00 97.69 92 LEU A N 1
ATOM 762 C CA . LEU A 1 92 ? 3.268 1.130 -7.858 1.00 97.69 92 LEU A CA 1
ATOM 763 C C . LEU A 1 92 ? 2.010 1.862 -7.392 1.00 97.69 92 LEU A C 1
ATOM 765 O O . LEU A 1 92 ? 1.593 1.693 -6.252 1.00 97.69 92 LEU A O 1
ATOM 769 N N . GLN A 1 93 ? 1.369 2.632 -8.272 1.00 97.50 93 GLN A N 1
ATOM 770 C CA . GLN A 1 93 ? 0.131 3.329 -7.937 1.00 97.50 93 GLN A CA 1
ATOM 771 C C . GLN A 1 93 ? -0.991 2.351 -7.556 1.00 97.50 93 GLN A C 1
ATOM 773 O O . GLN A 1 93 ? -1.647 2.545 -6.537 1.00 97.50 93 GLN A O 1
ATOM 778 N N . ARG A 1 94 ? -1.163 1.260 -8.313 1.00 97.25 94 ARG A N 1
ATOM 779 C CA . ARG A 1 94 ? -2.145 0.213 -7.981 1.00 97.25 94 ARG A CA 1
ATOM 780 C C . ARG A 1 94 ? -1.846 -0.475 -6.652 1.00 97.25 94 ARG A C 1
ATOM 782 O O . ARG A 1 94 ? -2.765 -0.844 -5.930 1.00 97.25 94 ARG A O 1
ATOM 789 N N . GLU A 1 95 ? -0.570 -0.667 -6.339 1.00 97.81 95 GLU A N 1
ATOM 790 C CA . GLU A 1 95 ? -0.150 -1.256 -5.071 1.00 97.81 95 GLU A CA 1
ATOM 791 C C . GLU A 1 95 ? -0.423 -0.313 -3.887 1.00 97.81 95 GLU A C 1
ATOM 793 O O . GLU A 1 95 ? -0.932 -0.756 -2.859 1.00 97.81 95 GLU A O 1
ATOM 798 N N . ILE A 1 96 ? -0.176 0.991 -4.049 1.00 97.50 96 ILE A N 1
ATOM 799 C CA . ILE A 1 96 ? -0.525 2.013 -3.050 1.00 97.50 96 ILE A CA 1
ATOM 800 C C . ILE A 1 96 ? -2.034 2.020 -2.796 1.00 97.50 96 ILE A C 1
ATOM 802 O O . ILE A 1 96 ? -2.449 1.878 -1.648 1.00 97.50 96 ILE A O 1
ATOM 806 N N . GLU A 1 97 ? -2.844 2.111 -3.854 1.00 97.94 97 GLU A N 1
ATOM 807 C CA . GLU A 1 97 ? -4.311 2.108 -3.753 1.00 97.94 97 GLU A CA 1
ATOM 808 C C . GLU A 1 97 ? -4.814 0.847 -3.028 1.00 97.94 97 GLU A C 1
ATOM 810 O O . GLU A 1 97 ? -5.666 0.924 -2.141 1.00 97.94 97 GLU A O 1
ATOM 815 N N . PHE A 1 98 ? -4.225 -0.316 -3.321 1.00 98.38 98 PHE A N 1
ATOM 816 C CA . PHE A 1 98 ? -4.551 -1.562 -2.631 1.00 98.38 98 PHE A CA 1
ATOM 817 C C . PHE A 1 98 ? -4.269 -1.500 -1.122 1.00 98.38 98 PHE A C 1
ATOM 819 O O . PHE A 1 98 ? -5.123 -1.890 -0.321 1.00 98.38 98 PHE A O 1
ATOM 826 N N . TYR A 1 99 ? -3.092 -1.021 -0.708 1.00 98.00 99 TYR A N 1
ATOM 827 C CA . TYR A 1 99 ? -2.758 -0.921 0.716 1.00 98.00 99 TYR A CA 1
ATOM 828 C C . TYR A 1 99 ? -3.594 0.134 1.440 1.00 98.00 99 TYR A C 1
ATOM 830 O O . TYR A 1 99 ? -3.990 -0.088 2.585 1.00 98.00 99 TYR A O 1
ATOM 838 N N . GLU A 1 100 ? -3.910 1.247 0.781 1.00 97.94 100 GLU A N 1
ATOM 839 C CA . GLU A 1 100 ? -4.805 2.266 1.327 1.00 97.94 100 GLU A CA 1
ATOM 840 C C . GLU A 1 100 ? -6.207 1.694 1.581 1.00 97.94 100 GLU A C 1
ATOM 842 O O . GLU A 1 100 ? -6.755 1.871 2.671 1.00 97.94 100 GLU A O 1
ATOM 847 N N . GLU A 1 101 ? -6.767 0.930 0.640 1.00 98.19 101 GLU A N 1
ATOM 848 C CA . GLU A 1 101 ? -8.065 0.269 0.823 1.00 98.19 101 GLU A CA 1
ATOM 849 C C . GLU A 1 101 ? -8.069 -0.766 1.956 1.00 98.19 101 GLU A C 1
ATOM 851 O O . GLU A 1 101 ? -9.078 -0.927 2.653 1.00 98.19 101 GLU A O 1
ATOM 856 N N . GLN A 1 102 ? -6.975 -1.511 2.128 1.00 97.88 102 GLN A N 1
ATOM 857 C CA . GLN A 1 102 ? -6.837 -2.465 3.232 1.00 97.88 102 GLN A CA 1
ATOM 858 C C . GLN A 1 102 ? -6.776 -1.738 4.575 1.00 97.88 102 GLN A C 1
ATOM 860 O O . GLN A 1 102 ? -7.507 -2.092 5.500 1.00 97.88 102 GLN A O 1
ATOM 865 N N . LEU A 1 103 ? -5.975 -0.675 4.658 1.00 98.25 103 LEU A N 1
ATOM 866 C CA . LEU A 1 103 ? -5.845 0.127 5.869 1.00 98.25 103 LEU A CA 1
ATOM 867 C C . LEU A 1 103 ? -7.186 0.755 6.272 1.00 98.25 103 LEU A C 1
ATOM 869 O O . LEU A 1 103 ? -7.563 0.703 7.440 1.00 98.25 103 LEU A O 1
ATOM 873 N N . GLN A 1 104 ? -7.942 1.296 5.313 1.00 98.31 104 GLN A N 1
ATOM 874 C CA . GLN A 1 104 ? -9.271 1.863 5.573 1.00 98.31 104 GLN A CA 1
ATOM 875 C C . GLN A 1 104 ? -10.263 0.815 6.094 1.00 98.31 104 GLN A C 1
ATOM 877 O O . GLN A 1 104 ? -11.047 1.097 7.004 1.00 98.31 104 GLN A O 1
ATOM 882 N N . ARG A 1 105 ? -10.222 -0.411 5.557 1.00 98.06 105 ARG A N 1
ATOM 883 C CA . ARG A 1 105 ? -11.041 -1.522 6.062 1.00 98.06 105 ARG A CA 1
ATOM 884 C C . ARG A 1 105 ? -10.674 -1.894 7.493 1.00 98.06 105 ARG A C 1
ATOM 886 O O . ARG A 1 105 ? -11.574 -2.016 8.320 1.00 98.06 105 ARG A O 1
ATOM 893 N N . GLU A 1 106 ? -9.384 -2.018 7.791 1.00 98.19 106 GLU A N 1
ATOM 894 C CA . GLU A 1 106 ? -8.910 -2.370 9.131 1.00 98.19 106 GLU A CA 1
ATOM 895 C C . GLU A 1 106 ? -9.253 -1.286 10.164 1.00 98.19 106 GLU A C 1
ATOM 897 O O . GLU A 1 106 ? -9.679 -1.604 11.275 1.00 98.19 106 GLU A O 1
ATOM 902 N N . ILE A 1 107 ? -9.127 -0.004 9.800 1.00 98.31 107 ILE A N 1
ATOM 903 C CA . ILE A 1 107 ? -9.541 1.118 10.656 1.00 98.31 107 ILE A CA 1
ATOM 904 C C . ILE A 1 107 ? -11.031 1.005 10.979 1.00 98.31 107 ILE A C 1
ATOM 906 O O . ILE A 1 107 ? -11.404 1.004 12.152 1.00 98.31 107 ILE A O 1
ATOM 910 N N . LYS A 1 108 ? -11.876 0.835 9.958 1.00 98.38 108 LYS A N 1
ATOM 911 C CA . LYS A 1 108 ? -13.327 0.736 10.137 1.00 98.38 108 LYS A CA 1
ATOM 912 C C . LYS A 1 108 ? -13.733 -0.466 10.994 1.00 98.38 108 LYS A C 1
ATOM 914 O O . LYS A 1 108 ? -14.635 -0.359 11.821 1.00 98.38 108 LYS A O 1
ATOM 919 N N . GLU A 1 109 ? -13.081 -1.610 10.807 1.00 98.25 109 GLU A N 1
ATOM 920 C CA . GLU A 1 109 ? -13.328 -2.807 11.615 1.00 98.25 109 GLU A CA 1
ATOM 921 C C . GLU A 1 109 ? -12.945 -2.581 13.083 1.00 98.25 109 GLU A C 1
ATOM 923 O O . GLU A 1 109 ? -13.728 -2.884 13.985 1.00 98.25 109 GLU A O 1
ATOM 928 N N . LYS A 1 110 ? -11.777 -1.979 13.340 1.00 98.00 110 LYS A N 1
ATOM 929 C CA . LYS A 1 110 ? -11.336 -1.661 14.704 1.00 98.00 110 LYS A CA 1
ATOM 930 C C . LYS A 1 110 ? -12.236 -0.639 15.387 1.00 98.00 110 LYS A C 1
ATOM 932 O O . LYS A 1 110 ? -12.526 -0.803 16.570 1.00 98.00 110 LYS A O 1
ATOM 937 N N . GLU A 1 111 ? -12.698 0.380 14.668 1.00 98.31 111 GLU A N 1
ATOM 938 C CA . GLU A 1 111 ? -13.667 1.349 15.188 1.00 98.31 111 GLU A CA 1
ATOM 939 C C . GLU A 1 111 ? -14.978 0.670 15.592 1.00 98.31 111 GLU A C 1
ATOM 941 O O . GLU A 1 111 ? -15.499 0.940 16.674 1.00 98.31 111 GLU A O 1
ATOM 946 N N . GLN A 1 112 ? -15.479 -0.260 14.774 1.00 98.00 112 GLN A N 1
ATOM 947 C CA . GLN A 1 112 ? -16.691 -1.011 15.094 1.00 98.00 112 GLN A CA 1
ATOM 948 C C . GLN A 1 112 ? -16.508 -1.876 16.349 1.00 98.00 112 GLN A C 1
ATOM 950 O O . GLN A 1 112 ? -17.325 -1.812 17.266 1.00 98.00 112 GLN A O 1
ATOM 955 N N . ILE A 1 113 ? -15.404 -2.627 16.432 1.00 98.00 113 ILE A N 1
ATOM 956 C CA . ILE A 1 113 ? -15.078 -3.449 17.608 1.00 98.00 113 ILE A CA 1
ATOM 957 C C . ILE A 1 113 ? -14.976 -2.581 18.868 1.00 98.00 113 ILE A C 1
ATOM 959 O O . ILE A 1 113 ? -15.443 -2.979 19.937 1.00 98.00 113 ILE A O 1
ATOM 963 N N . GLN A 1 114 ? -14.372 -1.397 18.758 1.00 97.94 114 GLN A N 1
ATOM 964 C CA . GLN A 1 114 ? -14.240 -0.473 19.878 1.00 97.94 114 GLN A CA 1
ATOM 965 C C . GLN A 1 114 ? -15.609 0.031 20.355 1.00 97.94 114 GLN A C 1
ATOM 967 O O . GLN A 1 114 ? -15.877 0.003 21.555 1.00 97.94 114 GLN A O 1
ATOM 972 N N . GLN A 1 115 ? -16.497 0.414 19.433 1.00 98.19 115 GLN A N 1
ATOM 973 C CA . GLN A 1 115 ? -17.860 0.833 19.772 1.00 98.19 115 GLN A CA 1
ATOM 974 C C . GLN A 1 115 ? -18.664 -0.285 20.443 1.00 98.19 115 GLN A C 1
ATOM 976 O O . GLN A 1 115 ? -19.389 -0.036 21.407 1.00 98.19 115 GLN A O 1
ATOM 981 N N . ASP A 1 116 ? -18.549 -1.517 19.951 1.00 98.31 116 ASP A N 1
ATOM 982 C CA . ASP A 1 116 ? -19.278 -2.650 20.520 1.00 98.31 116 ASP A CA 1
ATOM 983 C C . ASP A 1 116 ? -18.759 -2.999 21.920 1.00 98.31 116 ASP A C 1
ATOM 985 O O . ASP A 1 116 ? -19.555 -3.214 22.837 1.00 98.31 116 ASP A O 1
ATOM 989 N N . ARG A 1 117 ? -17.438 -2.932 22.130 1.00 97.88 117 ARG A N 1
ATOM 990 C CA . ARG A 1 117 ? -16.826 -3.101 23.454 1.00 97.88 117 ARG A CA 1
ATOM 991 C C . ARG A 1 117 ? -17.277 -2.025 24.444 1.00 97.88 117 ARG A C 1
ATOM 993 O O . ARG A 1 117 ? -17.513 -2.334 25.609 1.00 97.88 117 ARG A O 1
ATOM 1000 N N . GLU A 1 118 ? -17.399 -0.772 24.011 1.00 98.31 118 GLU A N 1
ATOM 1001 C CA . GLU A 1 118 ? -17.889 0.320 24.863 1.00 98.31 118 GLU A CA 1
ATOM 1002 C C . GLU A 1 118 ? -19.346 0.107 25.284 1.00 98.31 118 GLU A C 1
ATOM 1004 O O . GLU A 1 118 ? -19.678 0.280 26.460 1.00 98.31 118 GLU A O 1
ATOM 1009 N N . LYS A 1 119 ? -20.205 -0.343 24.361 1.00 98.06 119 LYS A N 1
ATOM 1010 C CA . LYS A 1 119 ? -21.597 -0.697 24.679 1.00 98.06 119 LYS A CA 1
ATOM 1011 C C . LYS A 1 119 ? -21.676 -1.844 25.682 1.00 98.06 119 LYS A C 1
ATOM 1013 O O . LYS A 1 119 ? -22.435 -1.752 26.645 1.00 98.06 119 LYS A O 1
ATOM 1018 N N . GLU A 1 120 ? -20.883 -2.895 25.485 1.00 98.12 120 GLU A N 1
ATOM 1019 C CA . GLU A 1 120 ? -20.835 -4.042 26.397 1.00 98.12 120 GLU A CA 1
ATOM 1020 C C . GLU A 1 120 ? -20.361 -3.622 27.796 1.00 98.12 120 GLU A C 1
ATOM 1022 O O . GLU A 1 120 ? -20.986 -3.970 28.798 1.00 98.12 120 GLU A O 1
ATOM 1027 N N . GLN A 1 121 ? -19.315 -2.792 27.885 1.00 97.75 121 GLN A N 1
ATOM 1028 C CA . GLN A 1 121 ? -18.859 -2.242 29.165 1.00 97.75 121 GLN A CA 1
ATOM 1029 C C . GLN A 1 121 ? -19.937 -1.405 29.855 1.00 97.75 121 GLN A C 1
ATOM 1031 O O . GLN A 1 121 ? -20.125 -1.521 31.067 1.00 97.75 121 GLN A O 1
ATOM 1036 N N . GLN A 1 122 ? -20.663 -0.576 29.104 1.00 98.00 122 GLN A N 1
ATOM 1037 C CA . GLN A 1 122 ? -21.742 0.231 29.660 1.00 98.00 122 GLN A CA 1
ATOM 1038 C C . GLN A 1 122 ? -22.889 -0.641 30.188 1.00 98.00 122 GLN A C 1
ATOM 1040 O O . GLN A 1 122 ? -23.409 -0.372 31.273 1.00 98.00 122 GLN A O 1
ATOM 1045 N N . GLN A 1 123 ? -23.241 -1.706 29.467 1.00 98.06 123 GLN A N 1
ATOM 1046 C CA . GLN A 1 123 ? -24.260 -2.662 29.895 1.00 98.06 123 GLN A CA 1
ATOM 1047 C C . GLN A 1 123 ? -23.840 -3.398 31.175 1.00 98.06 123 GLN A C 1
ATOM 1049 O O . GLN A 1 123 ? -24.614 -3.453 32.130 1.00 98.06 123 GLN A O 1
ATOM 1054 N N . LEU A 1 124 ? -22.595 -3.877 31.246 1.00 98.12 124 LEU A N 1
ATOM 1055 C CA . LEU A 1 124 ? -22.057 -4.535 32.441 1.00 98.12 124 LEU A CA 1
ATOM 1056 C C . LEU A 1 124 ? -22.042 -3.607 33.663 1.00 98.12 124 LEU A C 1
ATOM 1058 O O . LEU A 1 124 ? -22.334 -4.041 34.777 1.00 98.12 124 LEU A O 1
ATOM 1062 N N . LEU A 1 125 ? -21.723 -2.322 33.480 1.00 98.12 125 LEU A N 1
ATOM 1063 C CA . LEU A 1 125 ? -21.766 -1.342 34.568 1.00 98.12 125 LEU A CA 1
ATOM 1064 C C . LEU A 1 125 ? -23.190 -1.131 35.097 1.00 98.12 125 LEU A C 1
ATOM 1066 O O . LEU A 1 125 ? -23.379 -1.049 36.312 1.00 98.12 125 LEU A O 1
ATOM 1070 N N . GLN A 1 126 ? -24.186 -1.074 34.210 1.00 98.06 126 GLN A N 1
ATOM 1071 C CA . GLN A 1 126 ? -25.595 -0.964 34.598 1.00 98.06 126 GLN A CA 1
ATOM 1072 C C . GLN A 1 126 ? -26.086 -2.216 35.331 1.00 98.06 126 GLN A C 1
ATOM 1074 O O . GLN A 1 126 ? -26.763 -2.110 36.356 1.00 98.06 126 GLN A O 1
ATOM 1079 N N . GLU A 1 127 ? -25.716 -3.401 34.849 1.00 98.00 127 GLU A N 1
ATOM 1080 C CA . GLU A 1 127 ? -26.071 -4.665 35.494 1.00 98.00 127 GLU A CA 1
ATOM 1081 C C . GLU A 1 127 ? -25.431 -4.772 36.881 1.00 98.00 127 GLU A C 1
ATOM 1083 O O . GLU A 1 127 ? -26.115 -5.066 37.860 1.00 98.00 127 GLU A O 1
ATOM 1088 N N . LYS A 1 128 ? -24.145 -4.421 37.003 1.00 97.94 128 LYS A N 1
ATOM 1089 C CA . LYS A 1 128 ? -23.445 -4.384 38.290 1.00 97.94 128 LYS A CA 1
ATOM 1090 C C . LYS A 1 128 ? -24.107 -3.422 39.277 1.00 97.94 128 LYS A C 1
ATOM 1092 O O . LYS A 1 128 ? -24.253 -3.774 40.444 1.00 97.94 128 LYS A O 1
ATOM 1097 N N . ALA A 1 129 ? -24.497 -2.226 38.836 1.00 97.75 129 ALA A N 1
ATOM 1098 C CA . ALA A 1 129 ? -25.197 -1.269 39.692 1.00 97.75 129 ALA A CA 1
ATOM 1099 C C . ALA A 1 129 ? -26.542 -1.832 40.178 1.00 97.75 129 ALA A C 1
ATOM 1101 O O . ALA A 1 129 ? -26.867 -1.726 41.357 1.00 97.75 129 ALA A O 1
ATOM 1102 N N . THR A 1 130 ? -27.279 -2.496 39.285 1.00 98.12 130 THR A N 1
ATOM 1103 C CA . THR A 1 130 ? -28.563 -3.132 39.609 1.00 98.12 130 THR A CA 1
ATOM 1104 C C . THR A 1 130 ? -28.397 -4.258 40.628 1.00 98.12 130 THR A C 1
ATOM 1106 O O . THR A 1 130 ? -29.115 -4.300 41.622 1.00 98.12 130 THR A O 1
ATOM 1109 N N . LEU A 1 131 ? -27.426 -5.149 40.413 1.00 98.12 131 LEU A N 1
ATOM 1110 C CA . LEU A 1 131 ? -27.127 -6.248 41.333 1.00 98.12 131 LEU A CA 1
ATOM 1111 C C . LEU A 1 131 ? -26.636 -5.740 42.691 1.00 98.12 131 LEU A C 1
ATOM 1113 O O . LEU A 1 131 ? -27.007 -6.302 43.716 1.00 98.12 131 LEU A O 1
ATOM 1117 N N . SER A 1 132 ? -25.835 -4.670 42.707 1.00 98.06 132 SER A N 1
ATOM 1118 C CA . SER A 1 132 ? -25.399 -4.032 43.952 1.00 98.06 132 SER A CA 1
ATOM 1119 C C . SER A 1 132 ? -26.595 -3.511 44.744 1.00 98.06 132 SER A C 1
ATOM 1121 O O . SER A 1 132 ? -26.706 -3.813 45.925 1.00 98.06 132 SER A O 1
ATOM 1123 N N . GLN A 1 133 ? -27.527 -2.813 44.086 1.00 97.81 133 GLN A N 1
ATOM 1124 C CA . GLN A 1 133 ? -28.740 -2.326 44.742 1.00 97.81 133 GLN A CA 1
ATOM 1125 C C . GLN A 1 133 ? -29.589 -3.478 45.293 1.00 97.81 133 GLN A C 1
ATOM 1127 O O . GLN A 1 133 ? -30.036 -3.424 46.432 1.00 97.81 133 GLN A O 1
ATOM 1132 N N . GLN A 1 134 ? -29.779 -4.545 44.511 1.00 98.12 134 GLN A N 1
ATOM 1133 C CA . GLN A 1 134 ? -30.523 -5.723 44.967 1.00 98.12 134 GLN A CA 1
ATOM 1134 C C . GLN A 1 134 ? -29.867 -6.400 46.174 1.00 98.12 134 GLN A C 1
ATOM 1136 O O . GLN A 1 134 ? -30.569 -6.914 47.043 1.00 98.12 134 GLN A O 1
ATOM 1141 N N . LEU A 1 135 ? -28.533 -6.419 46.228 1.00 98.19 135 LEU A N 1
ATOM 1142 C CA . LEU A 1 135 ? -27.792 -6.963 47.359 1.00 98.19 135 LEU A CA 1
ATOM 1143 C C . LEU A 1 135 ? -27.984 -6.104 48.615 1.00 98.19 135 LEU A C 1
ATOM 1145 O O . LEU A 1 135 ? -28.220 -6.656 49.691 1.00 98.19 135 LEU A O 1
ATOM 1149 N N . ASP A 1 136 ? -27.925 -4.780 48.477 1.00 97.94 136 ASP A N 1
ATOM 1150 C CA . ASP A 1 136 ? -28.166 -3.843 49.578 1.00 97.94 136 ASP A CA 1
ATOM 1151 C C . ASP A 1 136 ? -29.603 -3.993 50.112 1.00 97.94 136 ASP A C 1
ATOM 1153 O O . ASP A 1 136 ? -29.812 -4.170 51.316 1.00 97.94 136 ASP A O 1
ATOM 1157 N N . ASP A 1 137 ? -30.596 -4.044 49.219 1.00 97.81 137 ASP A N 1
ATOM 1158 C CA . ASP A 1 137 ? -32.005 -4.244 49.575 1.00 97.81 137 ASP A CA 1
ATOM 1159 C C . ASP A 1 137 ? -32.216 -5.584 50.307 1.00 97.81 137 ASP A C 1
ATOM 1161 O O . ASP A 1 137 ? -32.866 -5.638 51.354 1.00 97.81 137 ASP A O 1
ATOM 1165 N N . ALA A 1 138 ? -31.630 -6.673 49.793 1.00 97.69 138 ALA A N 1
ATOM 1166 C CA . ALA A 1 138 ? -31.716 -7.996 50.409 1.00 97.69 138 ALA A CA 1
ATOM 1167 C C . ALA A 1 138 ? -31.051 -8.043 51.793 1.00 97.69 138 ALA A C 1
ATOM 1169 O O . ALA A 1 138 ? -31.586 -8.671 52.706 1.00 97.69 138 ALA A O 1
ATOM 1170 N N . THR A 1 139 ? -29.917 -7.358 51.962 1.00 97.62 139 THR A N 1
ATOM 1171 C CA . THR A 1 139 ? -29.216 -7.257 53.252 1.00 97.62 139 THR A CA 1
ATOM 1172 C C . THR A 1 139 ? -30.079 -6.526 54.276 1.00 97.62 139 THR A C 1
ATOM 1174 O O . THR A 1 139 ? -30.261 -7.014 55.389 1.00 97.62 139 THR A O 1
ATOM 1177 N N . THR A 1 140 ? -30.705 -5.419 53.869 1.00 97.12 140 THR A N 1
ATOM 1178 C CA . THR A 1 140 ? -31.600 -4.634 54.733 1.00 97.12 140 THR A CA 1
ATOM 1179 C C . THR A 1 140 ? -32.820 -5.452 55.180 1.00 97.12 140 THR A C 1
ATOM 1181 O O . THR A 1 140 ? -33.213 -5.418 56.346 1.00 97.12 140 THR A O 1
ATOM 1184 N N . LEU A 1 141 ? -33.415 -6.231 54.267 1.00 97.50 141 LEU A N 1
ATOM 1185 C CA . LEU A 1 141 ? -34.534 -7.126 54.587 1.00 97.50 141 LEU A CA 1
ATOM 1186 C C . LEU A 1 141 ? -34.130 -8.252 55.548 1.00 97.50 141 LEU A C 1
ATOM 1188 O O . LEU A 1 141 ? -34.926 -8.635 56.406 1.00 97.50 141 LEU A O 1
ATOM 1192 N N . LEU A 1 142 ? -32.913 -8.781 55.409 1.00 97.44 142 LEU A N 1
ATOM 1193 C CA . LEU A 1 142 ? -32.392 -9.836 56.276 1.00 97.44 142 LEU A CA 1
ATOM 1194 C C . LEU A 1 142 ? -32.164 -9.311 57.700 1.00 97.44 142 LEU A C 1
ATOM 1196 O O . LEU A 1 142 ? -32.653 -9.926 58.645 1.00 97.44 142 LEU A O 1
ATOM 1200 N N . GLU A 1 143 ? -31.525 -8.146 57.851 1.00 96.69 143 GLU A N 1
ATOM 1201 C CA . GLU A 1 143 ? -31.351 -7.488 59.155 1.00 96.69 143 GLU A CA 1
ATOM 1202 C C . GLU A 1 143 ? -32.698 -7.217 59.841 1.00 96.69 143 GLU A C 1
ATOM 1204 O O . GLU A 1 143 ? -32.859 -7.480 61.035 1.00 96.69 143 GLU A O 1
ATOM 1209 N N . GLN A 1 144 ? -33.701 -6.744 59.091 1.00 96.56 144 GLN A N 1
ATOM 1210 C CA . GLN A 1 144 ? -35.043 -6.531 59.635 1.00 96.56 144 GLN A CA 1
ATOM 1211 C C . GLN A 1 144 ? -35.676 -7.844 60.117 1.00 96.56 144 GLN A C 1
ATOM 1213 O O . GLN A 1 144 ? -36.202 -7.897 61.228 1.00 96.56 144 GLN A O 1
ATOM 1218 N N . ALA A 1 145 ? -35.595 -8.913 59.321 1.00 96.12 145 ALA A N 1
ATOM 1219 C CA . ALA A 1 145 ? -36.147 -10.213 59.691 1.00 96.12 145 ALA A CA 1
ATOM 1220 C C . ALA A 1 145 ? -35.459 -10.815 60.931 1.00 96.12 145 ALA A C 1
ATOM 1222 O O . ALA A 1 145 ? -36.123 -11.444 61.759 1.00 96.12 145 ALA A O 1
ATOM 1223 N N . GLU A 1 146 ? -34.148 -10.617 61.089 1.00 96.12 146 GLU A N 1
ATOM 1224 C CA . GLU A 1 146 ? -33.412 -11.028 62.290 1.00 96.12 146 GLU A CA 1
ATOM 1225 C C . GLU A 1 146 ? -33.847 -10.240 63.529 1.00 96.12 146 GLU A C 1
ATOM 1227 O O . GLU A 1 146 ? -34.084 -10.839 64.584 1.00 96.12 146 GLU A O 1
ATOM 1232 N N . ASN A 1 147 ? -34.025 -8.923 63.399 1.00 95.56 147 ASN A N 1
ATOM 1233 C CA . ASN A 1 147 ? -34.526 -8.075 64.480 1.00 95.56 147 ASN A CA 1
ATOM 1234 C C . ASN A 1 147 ? -35.954 -8.465 64.896 1.00 95.56 147 ASN A C 1
A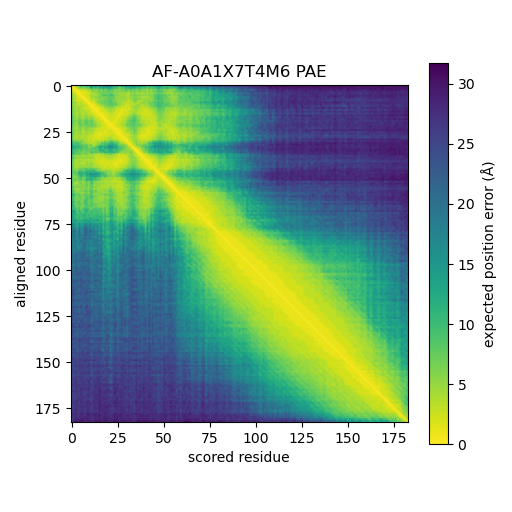TOM 1236 O O . ASN A 1 147 ? -36.233 -8.622 66.090 1.00 95.56 147 ASN A O 1
ATOM 1240 N N . ASP A 1 148 ? -36.845 -8.686 63.928 1.00 95.94 148 ASP A N 1
ATOM 1241 C CA . ASP A 1 148 ? -38.229 -9.100 64.180 1.00 95.94 148 ASP A CA 1
ATOM 1242 C C . ASP A 1 148 ? -38.278 -10.472 64.868 1.00 95.94 148 ASP A C 1
ATOM 1244 O O . ASP A 1 148 ? -39.007 -10.663 65.846 1.00 95.94 148 ASP A O 1
ATOM 1248 N N . LYS A 1 149 ? -37.449 -11.424 64.416 1.00 96.00 149 LYS A N 1
ATOM 1249 C CA . LYS A 1 149 ? -37.319 -12.747 65.040 1.00 96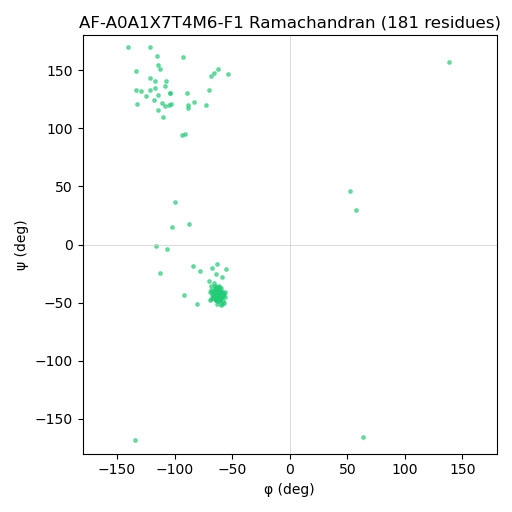.00 149 LYS A CA 1
ATOM 1250 C C . LYS A 1 149 ? -36.833 -12.642 66.488 1.00 96.00 149 LYS A C 1
ATOM 1252 O O . LYS A 1 149 ? -37.437 -13.254 67.366 1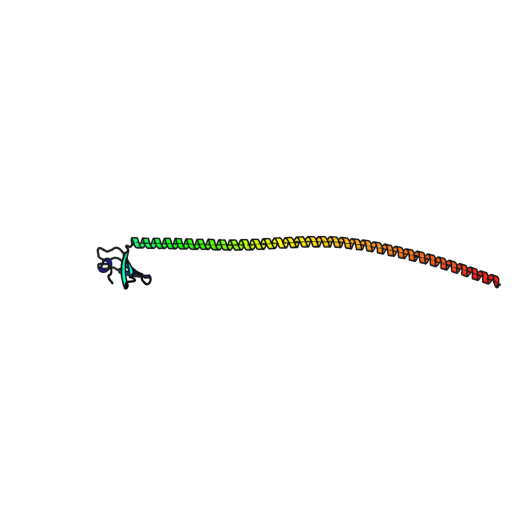.00 96.00 149 LYS A O 1
ATOM 1257 N N . SER A 1 150 ? -35.777 -11.867 66.736 1.00 94.56 150 SER A N 1
ATOM 1258 C CA . SER A 1 150 ? -35.235 -11.639 68.083 1.00 94.56 150 SER A CA 1
ATOM 1259 C C . SER A 1 150 ? -36.295 -11.050 69.020 1.00 94.56 150 SER A C 1
ATOM 1261 O O . SER A 1 150 ? -36.484 -11.531 70.137 1.00 94.56 150 SER A O 1
ATOM 1263 N N . THR A 1 151 ? -37.066 -10.074 68.533 1.00 94.88 151 THR A N 1
ATOM 1264 C CA . THR A 1 151 ? -38.163 -9.448 69.288 1.00 94.88 151 THR A CA 1
ATOM 1265 C C . THR A 1 151 ? -39.252 -10.458 69.658 1.00 94.88 151 THR A C 1
ATOM 1267 O O . THR A 1 151 ? -39.682 -10.507 70.811 1.00 94.88 151 THR A O 1
ATOM 1270 N N . LEU A 1 152 ? -39.668 -11.304 68.709 1.00 94.38 152 LEU A N 1
ATOM 1271 C CA . LEU A 1 152 ? -40.667 -12.350 68.950 1.00 94.38 152 LEU A CA 1
ATOM 1272 C C . LEU A 1 152 ? -40.178 -13.421 69.935 1.00 94.38 152 LEU A C 1
ATOM 1274 O O . LEU A 1 152 ? -40.954 -13.873 70.778 1.00 94.38 152 LEU A O 1
ATOM 1278 N N . GLU A 1 153 ? -38.909 -13.831 69.848 1.00 93.12 153 GLU A N 1
ATOM 1279 C CA . GLU A 1 153 ? -38.307 -14.770 70.804 1.00 93.12 153 GLU A CA 1
ATOM 1280 C C . GLU A 1 153 ? -38.294 -14.187 72.226 1.00 93.12 153 GLU A C 1
ATOM 1282 O O . GLU A 1 153 ? -38.614 -14.895 73.185 1.00 93.12 153 GLU A O 1
ATOM 1287 N N . LEU A 1 154 ? -37.992 -12.893 72.366 1.00 94.12 154 LEU A N 1
ATOM 1288 C CA . LEU A 1 154 ? -38.031 -12.173 73.642 1.00 94.12 154 LEU A CA 1
ATOM 1289 C C . LEU A 1 154 ? -39.452 -12.138 74.222 1.00 94.12 154 LEU A C 1
ATOM 1291 O O . LEU A 1 154 ? -39.662 -12.576 75.354 1.00 94.12 154 LEU A O 1
ATOM 1295 N N . GLU A 1 155 ? -40.439 -11.720 73.425 1.00 93.81 155 GLU A N 1
ATOM 1296 C CA . GLU A 1 155 ? -41.845 -11.647 73.846 1.00 93.81 155 GLU A CA 1
ATOM 1297 C C . GLU A 1 155 ? -42.406 -13.033 74.221 1.00 93.81 155 GLU A C 1
ATOM 1299 O O . GLU A 1 155 ? -43.155 -13.182 75.193 1.00 93.81 155 GLU A O 1
ATOM 1304 N N . TYR A 1 156 ? -42.033 -14.081 73.478 1.00 93.56 156 TYR A N 1
ATOM 1305 C CA . TYR A 1 156 ? -42.414 -15.457 73.793 1.00 93.56 156 TYR A CA 1
ATOM 1306 C C . TYR A 1 156 ? -41.819 -15.924 75.127 1.00 93.56 156 TYR A C 1
ATOM 1308 O O . TYR A 1 156 ? -42.540 -16.494 75.951 1.00 93.56 156 TYR A O 1
ATOM 1316 N N . ASN A 1 157 ? -40.532 -15.659 75.367 1.00 92.88 157 ASN A N 1
ATOM 1317 C CA . ASN A 1 157 ? -39.859 -16.020 76.615 1.00 92.88 157 ASN A CA 1
ATOM 1318 C C . ASN A 1 157 ? -40.448 -15.274 77.820 1.00 92.88 157 ASN A C 1
ATOM 1320 O O . ASN A 1 157 ? -40.668 -15.885 78.866 1.00 92.88 157 ASN A O 1
ATOM 1324 N N . GLU A 1 158 ? -40.771 -13.986 77.679 1.00 93.38 158 GLU A N 1
ATOM 1325 C CA . GLU A 1 158 ? -41.460 -13.210 78.717 1.00 93.38 158 GLU A CA 1
ATOM 1326 C C . GLU A 1 158 ? -42.839 -13.799 79.046 1.00 93.38 158 GLU A C 1
ATOM 1328 O O . GLU A 1 158 ? -43.147 -14.038 80.217 1.00 93.38 158 GLU A O 1
ATOM 1333 N N . LYS A 1 159 ? -43.646 -14.120 78.024 1.00 94.06 159 LYS A N 1
ATOM 1334 C CA . LYS A 1 159 ? -44.953 -14.777 78.206 1.00 94.06 159 LYS A CA 1
ATOM 1335 C C . LYS A 1 159 ? -44.827 -16.147 78.869 1.00 94.06 159 LYS A C 1
ATOM 1337 O O . LYS A 1 159 ? -45.662 -16.500 79.703 1.00 94.06 159 LYS A O 1
ATOM 1342 N N . LEU A 1 160 ? -43.813 -16.930 78.504 1.00 92.31 160 LEU A N 1
ATOM 1343 C CA . LEU A 1 160 ? -43.555 -18.237 79.106 1.00 92.31 160 LEU A CA 1
ATOM 1344 C C . LEU A 1 160 ? -43.188 -18.089 80.588 1.00 92.31 160 LEU A C 1
ATOM 1346 O O . LEU A 1 160 ? -43.770 -18.771 81.428 1.00 92.31 160 LEU A O 1
ATOM 1350 N N . ASN A 1 161 ? -42.280 -17.165 80.911 1.00 92.19 161 ASN A N 1
ATOM 1351 C CA . ASN A 1 161 ? -41.862 -16.885 82.284 1.00 92.19 161 ASN A CA 1
ATOM 1352 C C . ASN A 1 161 ? -43.037 -16.416 83.154 1.00 92.19 161 ASN A C 1
ATOM 1354 O O . ASN A 1 161 ? -43.183 -16.894 84.278 1.00 92.19 161 ASN A O 1
ATOM 1358 N N . ALA A 1 162 ? -43.910 -15.551 82.625 1.00 92.12 162 ALA A N 1
ATOM 1359 C CA . ALA A 1 162 ? -45.123 -15.116 83.317 1.00 92.12 162 ALA A CA 1
ATOM 1360 C C . ALA A 1 162 ? -46.064 -16.293 83.632 1.00 92.12 162 ALA A C 1
ATOM 1362 O O . ALA A 1 162 ? -46.505 -16.438 84.770 1.00 92.12 162 ALA A O 1
ATOM 1363 N N . LYS A 1 163 ? -46.306 -17.188 82.663 1.00 93.06 163 LYS A N 1
ATOM 1364 C CA . LYS A 1 163 ? -47.117 -18.401 82.882 1.00 93.06 163 LYS A CA 1
ATOM 1365 C C . LYS A 1 163 ? -46.495 -19.360 83.893 1.00 93.06 163 LYS A C 1
ATOM 1367 O O . LYS A 1 163 ? -47.206 -19.971 84.683 1.00 93.06 163 LYS A O 1
ATOM 1372 N N . VAL A 1 164 ? -45.173 -19.528 83.868 1.00 91.38 164 VAL A N 1
ATOM 1373 C CA . VAL A 1 164 ? -44.470 -20.375 84.844 1.00 91.38 164 VAL A CA 1
ATOM 1374 C C . VAL A 1 164 ? -44.618 -19.805 86.256 1.00 91.38 164 VAL A C 1
ATOM 1376 O O . VAL A 1 164 ? -44.860 -20.572 87.187 1.00 91.38 164 VAL A O 1
ATOM 1379 N N . ALA A 1 165 ? -44.517 -18.482 86.416 1.00 90.56 165 ALA A N 1
ATOM 1380 C CA . ALA A 1 165 ? -44.738 -17.814 87.696 1.00 90.56 165 ALA A CA 1
ATOM 1381 C C . ALA A 1 165 ? -46.180 -18.000 88.203 1.00 90.56 165 ALA A C 1
ATOM 1383 O O . ALA A 1 165 ? -46.362 -18.383 89.356 1.00 90.56 165 ALA A O 1
ATOM 1384 N N . GLU A 1 166 ? -47.182 -17.830 87.334 1.00 92.06 166 GLU A N 1
ATOM 1385 C CA . GLU A 1 166 ? -48.602 -18.049 87.652 1.00 92.06 166 GLU A CA 1
ATOM 1386 C C . GLU A 1 166 ? -48.865 -19.488 88.136 1.00 92.06 166 GLU A C 1
ATOM 1388 O O . GLU A 1 166 ? -49.432 -19.694 89.207 1.00 92.06 166 GLU A O 1
ATOM 1393 N N . ILE A 1 167 ? -48.360 -20.497 87.414 1.00 91.50 167 ILE A N 1
ATOM 1394 C CA . ILE A 1 167 ? -48.507 -21.914 87.795 1.00 91.50 167 ILE A CA 1
ATOM 1395 C C . ILE A 1 167 ? -47.815 -22.216 89.134 1.00 91.50 167 ILE A C 1
ATOM 1397 O O . ILE A 1 167 ? -48.322 -23.004 89.938 1.00 91.50 167 ILE A O 1
ATOM 1401 N N . LEU A 1 168 ? -46.637 -21.632 89.385 1.00 89.81 168 LEU A N 1
ATOM 1402 C CA . LEU A 1 168 ? -45.934 -21.792 90.661 1.00 89.81 168 LEU A CA 1
ATOM 1403 C C . LEU A 1 168 ? -46.736 -21.185 91.814 1.00 89.81 168 LEU A C 1
ATOM 1405 O O . LEU A 1 168 ? -46.849 -21.812 92.869 1.00 89.81 168 LEU A O 1
ATOM 1409 N N . GLU A 1 169 ? -47.321 -20.007 91.617 1.00 87.75 169 GLU A N 1
ATOM 1410 C CA . GLU A 1 169 ? -48.164 -19.354 92.615 1.00 87.75 169 GLU A CA 1
ATOM 1411 C C . GLU A 1 169 ? -49.431 -20.173 92.906 1.00 87.75 169 GLU A C 1
ATOM 1413 O O . GLU A 1 169 ? -49.698 -20.493 94.068 1.00 87.75 169 GLU A O 1
ATOM 1418 N N . GLU A 1 170 ? -50.146 -20.630 91.872 1.00 87.94 170 GLU A N 1
ATOM 1419 C CA . GLU A 1 170 ? -51.304 -21.523 92.018 1.00 87.94 170 GLU A CA 1
ATOM 1420 C C . GLU A 1 170 ? -50.952 -22.805 92.784 1.00 87.94 170 GLU A C 1
ATOM 1422 O O . GLU A 1 170 ? -51.670 -23.213 93.702 1.00 87.94 170 GLU A O 1
ATOM 1427 N N . LYS A 1 171 ? -49.820 -23.438 92.450 1.00 88.69 171 LYS A N 1
ATOM 1428 C CA . LYS A 1 171 ? -49.345 -24.643 93.140 1.00 88.69 171 LYS A CA 1
ATOM 1429 C C . LYS A 1 171 ? -49.084 -24.378 94.623 1.00 88.69 171 LYS A C 1
ATOM 1431 O O . LYS A 1 171 ? -49.434 -25.215 95.453 1.00 88.69 171 LYS A O 1
ATOM 1436 N N . THR A 1 172 ? -48.502 -23.227 94.954 1.00 84.56 172 THR A N 1
ATOM 1437 C CA . THR A 1 172 ? -48.217 -22.830 96.341 1.00 84.56 172 THR A CA 1
ATOM 1438 C C . THR A 1 172 ? -49.518 -22.658 97.128 1.00 84.56 172 THR A C 1
ATOM 1440 O O . THR A 1 172 ? -49.675 -23.259 98.190 1.00 84.56 172 THR A O 1
ATOM 1443 N N . GLN A 1 173 ? -50.508 -21.964 96.555 1.00 82.19 173 GLN A N 1
ATOM 1444 C CA . GLN A 1 173 ? -51.828 -21.792 97.173 1.00 82.19 173 GLN A CA 1
ATOM 1445 C C . GLN A 1 173 ? -52.580 -23.121 97.369 1.00 82.19 173 GLN A C 1
ATOM 1447 O O . GLN A 1 173 ? -53.287 -23.301 98.364 1.00 82.19 173 GLN A O 1
ATOM 1452 N N . VAL A 1 174 ? -52.469 -24.068 96.429 1.00 80.94 174 VAL A N 1
ATOM 1453 C CA . VAL A 1 174 ? -53.071 -25.409 96.565 1.00 80.94 174 VAL A CA 1
ATOM 1454 C C . VAL A 1 174 ? -52.421 -26.193 97.706 1.00 80.94 174 VAL A C 1
ATOM 1456 O O . VAL A 1 174 ? -53.128 -26.860 98.467 1.00 80.94 174 VAL A O 1
ATOM 1459 N N . GLU A 1 175 ? -51.098 -26.116 97.844 1.00 79.06 175 GLU A N 1
ATOM 1460 C CA . GLU A 1 175 ? -50.362 -26.812 98.901 1.00 79.06 175 GLU A CA 1
ATOM 1461 C C . GLU A 1 175 ? -50.685 -26.235 100.290 1.00 79.06 175 GLU A C 1
ATOM 1463 O O . GLU A 1 175 ? -50.946 -26.992 101.226 1.00 79.06 175 GLU A O 1
ATOM 1468 N N . GLU A 1 176 ? -50.787 -24.908 100.409 1.00 78.38 176 GLU A N 1
ATOM 1469 C CA . GLU A 1 176 ? -51.247 -24.231 101.629 1.00 78.38 176 GLU A CA 1
ATOM 1470 C C . GLU A 1 176 ? -52.677 -24.646 102.008 1.00 78.38 176 GLU A C 1
ATOM 1472 O O . GLU A 1 176 ? -52.942 -25.024 103.151 1.00 78.38 176 GLU A O 1
ATOM 1477 N N . LYS A 1 177 ? -53.607 -24.668 101.042 1.00 76.00 177 LYS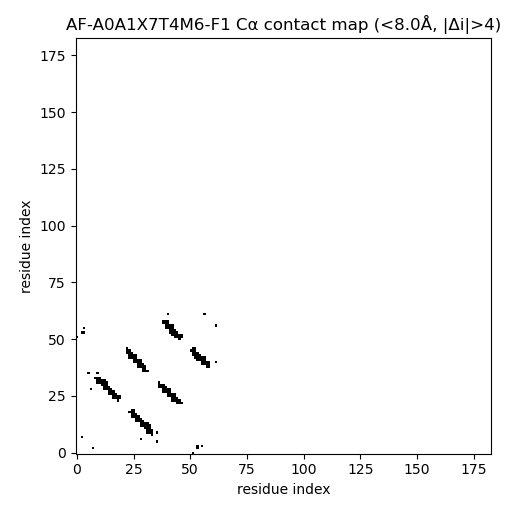 A N 1
ATOM 1478 C CA . LYS A 1 177 ? -54.987 -25.127 101.280 1.00 76.00 177 LYS A CA 1
ATOM 1479 C C . LYS A 1 177 ? -55.051 -26.590 101.730 1.00 76.00 177 LYS A C 1
ATOM 1481 O O . LYS A 1 177 ? -55.865 -26.917 102.591 1.00 76.00 177 LYS A O 1
ATOM 1486 N N . LYS A 1 178 ? -54.201 -27.475 101.195 1.00 74.12 178 LYS A N 1
ATOM 1487 C CA . LYS A 1 178 ? -54.113 -28.874 101.654 1.00 74.12 178 LYS A CA 1
ATOM 1488 C C . LYS A 1 178 ? -53.639 -28.985 103.103 1.00 74.12 178 LYS A C 1
ATOM 1490 O O . LYS A 1 178 ? -54.184 -29.803 103.845 1.00 74.12 178 LYS A O 1
ATOM 1495 N N . GLN A 1 179 ? -52.663 -28.176 103.516 1.00 68.50 179 GLN A N 1
ATOM 1496 C CA . GLN A 1 179 ? -52.171 -28.179 104.899 1.00 68.50 179 GLN A CA 1
ATOM 1497 C C . GLN A 1 179 ? -53.248 -27.729 105.897 1.00 68.50 179 GLN A C 1
ATOM 1499 O O . GLN A 1 179 ? -53.348 -28.310 106.971 1.00 68.50 179 GLN A O 1
ATOM 1504 N N . ILE A 1 180 ? -54.110 -26.780 105.519 1.00 69.62 180 ILE A N 1
ATOM 1505 C CA . ILE A 1 180 ? -55.218 -26.298 106.366 1.00 69.62 180 ILE A CA 1
ATOM 1506 C C . ILE A 1 180 ? -56.332 -27.350 106.540 1.00 69.62 180 ILE A C 1
ATOM 1508 O O . ILE A 1 180 ? -56.985 -27.379 107.574 1.00 69.62 180 ILE A O 1
ATOM 1512 N N . ILE A 1 181 ? -56.570 -28.215 105.548 1.00 64.12 181 ILE A N 1
ATOM 1513 C CA . ILE A 1 181 ? -57.646 -29.230 105.594 1.00 64.12 181 ILE A CA 1
ATOM 1514 C C . ILE A 1 181 ? -57.211 -30.514 106.331 1.00 64.12 181 ILE A C 1
ATOM 1516 O O . ILE A 1 181 ? -58.056 -31.303 106.748 1.00 64.12 181 ILE A O 1
ATOM 1520 N N . THR A 1 182 ? -55.903 -30.739 106.489 1.00 55.50 182 THR A N 1
ATOM 1521 C CA . THR A 1 182 ? -55.343 -31.992 107.039 1.00 55.50 182 THR A CA 1
ATOM 1522 C C . THR A 1 182 ? -54.802 -31.844 108.474 1.00 55.50 182 THR A C 1
ATOM 1524 O O . THR A 1 182 ? -54.377 -32.841 109.057 1.00 55.50 182 THR A O 1
ATOM 1527 N N . GLY A 1 183 ? -54.804 -30.630 109.040 1.00 47.34 183 GLY A N 1
ATOM 1528 C CA . GLY A 1 183 ? -54.431 -30.333 110.435 1.00 47.34 183 GLY A CA 1
ATOM 1529 C C . GLY A 1 183 ? -55.644 -30.048 111.308 1.00 47.34 183 GLY A C 1
ATOM 1530 O O . GLY A 1 183 ? -55.601 -30.445 112.492 1.00 47.34 183 GLY A O 1
#

Solvent-accessible surface area (backbone atoms only — not comparable to full-atom values): 10041 Å² total; per-residue (Å²): 136,85,73,58,65,79,66,75,71,44,41,85,56,51,78,48,78,45,78,78,47,101,49,31,34,38,38,41,38,40,53,35,73,46,95,60,39,72,52,35,36,31,43,38,33,61,44,97,84,82,44,78,47,75,45,83,38,51,49,68,61,50,52,50,52,51,52,52,49,53,52,50,53,52,53,49,52,53,50,53,53,49,53,50,53,54,52,52,51,57,50,51,48,53,52,50,53,51,53,52,55,50,51,54,51,52,51,54,51,52,52,50,53,50,52,52,51,51,52,52,52,53,51,51,52,53,51,52,52,53,54,51,51,52,50,53,53,52,50,54,53,48,54,51,52,52,51,54,49,52,53,51,54,51,55,49,50,52,53,50,53,53,52,54,50,50,53,52,50,52,51,50,55,52,52,53,54,52,54,68,76,74,109

Sequence (183 aa):
INLPVNVTYRYWHSVSVWNVTPTTNWIIEFGGGTSYRDTAVIELRYTSDNDWSTSVIPLDQYQDQLRRRILSDWESLGTEKQLQIVQDHLQLQREIEFYEEQLQREIKEKEQIQQDREKEQQQLLQEKATLSQQLDDATTLLEQAENDKSTLELEYNEKLNAKVAEILEEKTQVEEKKQIITG

Radius of gyration: 63.66 Å; Cα contacts (8 Å, |Δi|>4): 113; chains: 1; bounding box: 107×43×172 Å

Foldseek 3Di:
DDDPCLVVVFAPKDWDKADPDPFKIKIWIAATDDPNGAIWIWIWGQDPVRDTDIDIHGPVNVVVVVVVVVVVVVVVVVVVVVVVVVVVVVVVVVVVVVVVVVVVVVVVVVVVVVVVVVVVVVVVVVVVVVVVVVVVVVVVVVVVVVVVVVVVVVVVVVVVVVVVVVVVVVVVVVVVVVVVVPD

Nearest PDB structures (foldseek):
  5tph-assembly1_A  TM=5.833E-01  e=1.158E+00  synthetic construct
  9hcj-assembly1_R0  TM=7.237E-01  e=6.615E+00  Dictyostelium discoideum
  1ylx-assembly1_B  TM=3.904E-01  e=1.534E+00  Geobacillus stearothermophilus
  6w90-assembly1_A  TM=5.566E-01  e=6.615E+00  synthetic construct
  6b2e-assembly1_A  TM=4.744E-01  e=5.589E+00  Homo sapiens